Protein AF-0000000087013099 (afdb_homodimer)

Nearest PDB structures (foldseek):
  6s1a-assembly1_B  TM=6.510E-01  e=9.793E-01  Pseudomonas putida KT2440
  8tn1-assembly1_B  TM=5.404E-01  e=3.835E-01  synthetic construct
  8jh6-assembly1_B  TM=5.821E-01  e=3.997E+00  synthetic construct
  8tn6-assembly1_C  TM=3.455E-01  e=8.377E-01  synthetic construct
  6x8n-assembly2_B  TM=5.146E-01  e=4.436E+00  synthetic construct

Structure (mmCIF, N/CA/C/O backbone):
data_AF-0000000087013099-model_v1
#
loop_
_entity.id
_entity.type
_entity.pdbx_description
1 polymer 'Uncharacterized protein'
#
loop_
_atom_site.group_PDB
_atom_site.id
_atom_site.type_symbol
_atom_site.label_atom_id
_atom_site.label_alt_id
_atom_site.label_comp_id
_atom_site.label_asym_id
_atom_site.label_entity_id
_atom_site.label_seq_id
_atom_site.pdbx_PDB_ins_code
_atom_site.Cartn_x
_atom_site.Cartn_y
_atom_site.Cartn_z
_atom_site.occupancy
_atom_site.B_iso_or_equiv
_atom_site.auth_seq_id
_atom_site.auth_comp_id
_atom_site.auth_asym_id
_atom_site.auth_atom_id
_atom_site.pdbx_PDB_model_num
ATOM 1 N N . MET A 1 1 ? 13.469 20.578 12.156 1 68.75 1 MET A N 1
ATOM 2 C CA . MET A 1 1 ? 13.016 20.672 10.773 1 68.75 1 MET A CA 1
ATOM 3 C C . MET A 1 1 ? 13.891 19.828 9.852 1 68.75 1 MET A C 1
ATOM 5 O O . MET A 1 1 ? 13.375 19.094 9.008 1 68.75 1 MET A O 1
ATOM 9 N N . ASN A 1 2 ? 15.18 19.719 10.195 1 84.25 2 ASN A N 1
ATOM 10 C CA . ASN A 1 2 ? 16.078 18.938 9.352 1 84.25 2 ASN A CA 1
ATOM 11 C C . ASN A 1 2 ? 15.789 17.438 9.453 1 84.25 2 ASN A C 1
ATOM 13 O O . ASN A 1 2 ? 15.805 16.734 8.453 1 84.25 2 ASN A O 1
ATOM 17 N N . THR A 1 3 ? 15.336 17.016 10.648 1 92.19 3 THR A N 1
ATOM 18 C CA . THR A 1 3 ? 15.078 15.602 10.875 1 92.19 3 THR A CA 1
ATOM 19 C C . THR A 1 3 ? 13.82 15.156 10.141 1 92.19 3 THR A C 1
ATOM 21 O O . THR A 1 3 ? 13.789 14.062 9.562 1 92.19 3 THR A O 1
ATOM 24 N N . ILE A 1 4 ? 12.906 16 10.125 1 93.06 4 ILE A N 1
ATOM 25 C CA . ILE A 1 4 ? 11.641 15.664 9.477 1 93.06 4 ILE A CA 1
ATOM 26 C C . ILE A 1 4 ? 11.828 15.602 7.965 1 93.06 4 ILE A C 1
ATOM 28 O O . ILE A 1 4 ? 11.273 14.727 7.297 1 93.06 4 ILE A O 1
ATOM 32 N N . ASN A 1 5 ? 12.594 16.5 7.449 1 94.56 5 ASN A N 1
ATOM 33 C CA . ASN A 1 5 ? 12.906 16.469 6.023 1 94.56 5 ASN A CA 1
ATOM 34 C C . ASN A 1 5 ? 13.664 15.195 5.645 1 94.56 5 ASN A C 1
ATOM 36 O O . ASN A 1 5 ? 13.383 14.578 4.613 1 94.56 5 ASN A O 1
ATOM 40 N N . THR A 1 6 ? 14.602 14.906 6.422 1 96.56 6 THR A N 1
ATOM 41 C CA . THR A 1 6 ? 15.367 13.688 6.195 1 96.56 6 THR A CA 1
ATOM 42 C C . THR A 1 6 ? 14.477 12.453 6.293 1 96.56 6 THR A C 1
ATOM 44 O O . THR A 1 6 ? 14.578 11.539 5.469 1 96.56 6 THR A O 1
ATOM 47 N N . LEU A 1 7 ? 13.625 12.469 7.266 1 97.5 7 LEU A N 1
AT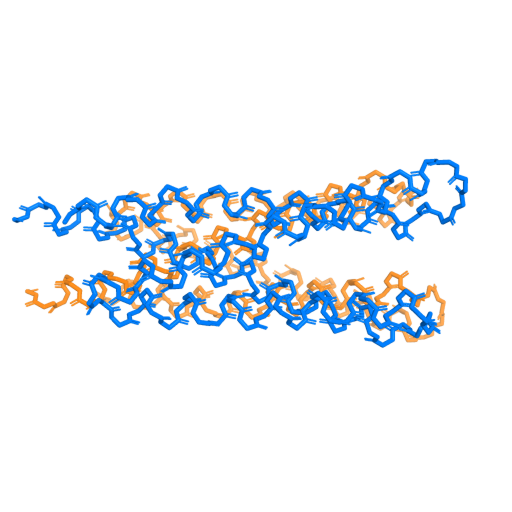OM 48 C CA . LEU A 1 7 ? 12.664 11.383 7.43 1 97.5 7 LEU A CA 1
ATOM 49 C C . LEU A 1 7 ? 11.781 11.242 6.195 1 97.5 7 LEU A C 1
ATOM 51 O O . LEU A 1 7 ? 11.562 10.133 5.711 1 97.5 7 LEU A O 1
ATOM 55 N N . PHE A 1 8 ? 11.344 12.289 5.672 1 97.31 8 PHE A N 1
ATOM 56 C CA . PHE A 1 8 ? 10.508 12.289 4.477 1 97.31 8 PHE A CA 1
ATOM 57 C C . PHE A 1 8 ? 11.266 11.711 3.287 1 97.31 8 PHE A C 1
ATOM 59 O O . PHE A 1 8 ? 10.758 10.812 2.602 1 97.31 8 PHE A O 1
ATOM 66 N N . LYS A 1 9 ? 12.484 12.156 3.088 1 97.31 9 LYS A N 1
ATOM 67 C CA . LYS A 1 9 ? 13.289 11.703 1.957 1 97.31 9 LYS A CA 1
ATOM 68 C C . LYS A 1 9 ? 13.562 10.211 2.035 1 97.31 9 LYS A C 1
ATOM 70 O O . LYS A 1 9 ? 13.391 9.484 1.05 1 97.31 9 LYS A O 1
ATOM 75 N N . TYR A 1 10 ? 13.93 9.773 3.143 1 97.94 10 TYR A N 1
ATOM 76 C CA . TYR A 1 10 ? 14.266 8.367 3.307 1 97.94 10 TYR A CA 1
ATOM 77 C C . TYR A 1 10 ? 13.016 7.496 3.234 1 97.94 10 TYR A C 1
ATOM 79 O O . TYR A 1 10 ? 13.07 6.352 2.779 1 97.94 10 TYR A O 1
ATOM 87 N N . SER A 1 11 ? 11.891 8.008 3.701 1 98.31 11 SER A N 1
ATOM 88 C CA . SER A 1 11 ? 10.648 7.25 3.566 1 98.31 11 SER A CA 1
ATOM 89 C C . SER A 1 11 ? 10.281 7.055 2.1 1 98.31 11 SER A C 1
ATOM 91 O O . SER A 1 11 ? 9.758 6.004 1.72 1 98.31 11 SER A O 1
ATOM 93 N N . PHE A 1 12 ? 10.555 7.996 1.288 1 98.06 12 PHE A N 1
ATOM 94 C CA . PHE A 1 12 ? 10.289 7.887 -0.141 1 98.06 12 PHE A CA 1
ATOM 95 C C . PHE A 1 12 ? 11.195 6.84 -0.784 1 98.06 12 PHE A C 1
ATOM 97 O O . PHE A 1 12 ? 10.742 6.051 -1.62 1 98.06 12 PHE A O 1
ATOM 104 N N . VAL A 1 13 ? 12.406 6.902 -0.442 1 97.81 13 VAL A N 1
ATOM 105 C CA . VAL A 1 13 ? 13.344 5.91 -0.957 1 97.81 13 VAL A CA 1
ATOM 106 C C . VAL A 1 13 ? 12.906 4.516 -0.512 1 97.81 13 VAL A C 1
ATOM 108 O O . VAL A 1 13 ? 12.945 3.566 -1.3 1 97.81 13 VAL A O 1
ATOM 111 N N . ASP A 1 14 ? 12.492 4.402 0.691 1 98.5 14 ASP A N 1
ATOM 112 C CA . ASP A 1 14 ? 12.039 3.109 1.203 1 98.5 14 ASP A CA 1
ATOM 113 C C . ASP A 1 14 ? 10.805 2.627 0.454 1 98.5 14 ASP A C 1
ATOM 115 O O . ASP A 1 14 ? 10.664 1.434 0.173 1 98.5 14 ASP A O 1
ATOM 119 N N . LEU A 1 15 ? 9.914 3.508 0.163 1 98.31 15 LEU A N 1
ATOM 120 C CA . LEU A 1 15 ? 8.719 3.15 -0.603 1 98.31 15 LEU A CA 1
ATOM 121 C C . LEU A 1 15 ? 9.102 2.574 -1.962 1 98.31 15 LEU A C 1
ATOM 123 O O . LEU A 1 15 ? 8.555 1.552 -2.381 1 98.31 15 LEU A O 1
ATOM 127 N N . ILE A 1 16 ? 10 3.178 -2.621 1 97.25 16 ILE A N 1
ATOM 128 C CA . ILE A 1 16 ? 10.469 2.693 -3.918 1 97.25 16 ILE A CA 1
ATOM 129 C C . ILE A 1 16 ? 11.102 1.312 -3.758 1 97.25 16 ILE A C 1
ATOM 131 O O . ILE A 1 16 ? 10.859 0.417 -4.57 1 97.25 16 ILE A O 1
ATOM 135 N N . ALA A 1 17 ? 11.875 1.184 -2.754 1 97.88 17 ALA A N 1
ATOM 136 C CA . ALA A 1 17 ? 12.5 -0.108 -2.49 1 97.88 17 ALA A CA 1
ATOM 137 C C . ALA A 1 17 ? 11.453 -1.187 -2.232 1 97.88 17 ALA A C 1
ATOM 139 O O . ALA A 1 17 ? 11.562 -2.303 -2.744 1 97.88 17 ALA A O 1
ATOM 140 N N . LEU A 1 18 ? 10.477 -0.863 -1.449 1 97.94 18 LEU A N 1
ATOM 141 C CA . LEU A 1 18 ? 9.414 -1.816 -1.137 1 97.94 18 LEU A CA 1
ATOM 142 C C . LEU A 1 18 ? 8.656 -2.219 -2.396 1 97.94 18 LEU A C 1
ATOM 144 O O . LEU A 1 18 ? 8.422 -3.404 -2.631 1 97.94 18 LEU A O 1
ATOM 148 N N . ILE A 1 19 ? 8.312 -1.278 -3.205 1 95.81 19 ILE A N 1
ATOM 149 C CA . ILE A 1 19 ? 7.602 -1.554 -4.449 1 95.81 19 ILE A CA 1
ATOM 150 C C . ILE A 1 19 ? 8.445 -2.465 -5.336 1 95.81 19 ILE A C 1
ATOM 152 O O . ILE A 1 19 ? 7.938 -3.434 -5.902 1 95.81 19 ILE A O 1
ATOM 156 N N . SER A 1 20 ? 9.656 -2.119 -5.418 1 95.5 20 SER A N 1
ATOM 157 C CA . SER A 1 20 ? 10.562 -2.906 -6.246 1 95.5 20 SER A CA 1
ATOM 158 C C . SER A 1 20 ? 10.719 -4.32 -5.699 1 95.5 20 SER A C 1
ATOM 160 O O . SER A 1 20 ? 10.719 -5.289 -6.461 1 95.5 20 SER A O 1
ATOM 162 N N . THR A 1 21 ? 10.898 -4.418 -4.434 1 96 21 THR A N 1
ATOM 163 C CA . THR A 1 21 ? 11.016 -5.723 -3.789 1 96 21 THR A CA 1
ATOM 164 C C . THR A 1 21 ? 9.789 -6.586 -4.086 1 96 21 THR A C 1
ATOM 166 O O . THR A 1 21 ? 9.93 -7.758 -4.449 1 96 21 THR A O 1
ATOM 169 N N . PHE A 1 22 ? 8.664 -6.039 -3.941 1 93.38 22 PHE A N 1
ATOM 170 C CA . PHE A 1 22 ? 7.426 -6.762 -4.195 1 93.38 22 PHE A CA 1
ATOM 171 C C . PHE A 1 22 ? 7.336 -7.195 -5.652 1 93.38 22 PHE A C 1
ATOM 173 O O . PHE A 1 22 ? 6.988 -8.336 -5.945 1 93.38 22 PHE A O 1
ATOM 180 N N . SER A 1 23 ? 7.602 -6.293 -6.543 1 89.62 23 SER A N 1
ATOM 181 C CA . SER A 1 23 ? 7.523 -6.586 -7.969 1 89.62 23 SER A CA 1
ATOM 182 C C . SER A 1 23 ? 8.438 -7.746 -8.344 1 89.62 23 SER A C 1
ATOM 184 O O . SER A 1 23 ? 8.047 -8.633 -9.109 1 89.62 23 SER A O 1
ATOM 186 N N . LEU A 1 24 ? 9.57 -7.738 -7.848 1 92.25 24 LEU A N 1
ATOM 187 C CA . LEU A 1 24 ? 10.523 -8.797 -8.141 1 92.25 24 LEU A CA 1
ATOM 188 C C . LEU A 1 24 ? 10.062 -10.125 -7.539 1 92.25 24 LEU A C 1
ATOM 190 O O . LEU A 1 24 ? 10.172 -11.172 -8.18 1 92.25 24 LEU A O 1
ATOM 194 N N . GLY A 1 25 ? 9.648 -10.055 -6.277 1 90.5 25 GLY A N 1
ATOM 195 C CA . GLY A 1 25 ? 9.109 -11.258 -5.668 1 90.5 25 GLY A CA 1
ATOM 196 C C . GLY A 1 25 ? 7.93 -11.836 -6.422 1 90.5 25 GLY A C 1
ATOM 197 O O . GLY A 1 25 ? 7.832 -13.055 -6.598 1 90.5 25 GLY A O 1
ATOM 198 N N . PHE A 1 26 ? 7.074 -11.016 -6.801 1 84.44 26 PHE A N 1
ATOM 199 C CA . PHE A 1 26 ? 5.91 -11.43 -7.57 1 84.44 26 PHE A CA 1
ATOM 200 C C . PHE A 1 26 ? 6.328 -12.055 -8.898 1 84.44 26 PHE A C 1
ATOM 202 O O . PHE A 1 26 ? 5.824 -13.109 -9.281 1 84.44 26 PHE A O 1
ATOM 209 N N . ALA A 1 27 ? 7.18 -11.422 -9.648 1 84.62 27 ALA A N 1
ATOM 210 C CA . ALA A 1 27 ? 7.703 -11.977 -10.891 1 84.62 27 ALA A CA 1
ATOM 211 C C . ALA A 1 27 ? 8.32 -13.352 -10.664 1 84.62 27 ALA A C 1
ATOM 213 O O . ALA A 1 27 ? 8.094 -14.281 -11.445 1 84.62 27 ALA A O 1
ATOM 214 N N . LYS A 1 28 ? 9.023 -13.5 -9.641 1 87.69 28 LYS A N 1
ATOM 215 C CA . LYS A 1 28 ? 9.68 -14.758 -9.297 1 87.69 28 LYS A CA 1
ATOM 216 C C . LYS A 1 28 ? 8.656 -15.867 -9.07 1 87.69 28 LYS A C 1
ATOM 218 O O . LYS A 1 28 ? 8.914 -17.031 -9.375 1 87.69 28 LYS A O 1
ATOM 223 N N . SER A 1 29 ? 7.543 -15.5 -8.531 1 81.69 29 SER A N 1
ATOM 224 C CA . SER A 1 29 ? 6.531 -16.5 -8.227 1 81.69 29 SER A CA 1
ATOM 225 C C . SER A 1 29 ? 5.969 -17.125 -9.5 1 81.69 29 SER A C 1
ATOM 227 O O . SER A 1 29 ? 5.418 -18.234 -9.469 1 81.69 29 SER A O 1
ATOM 229 N N . PHE A 1 30 ? 6.168 -16.531 -10.633 1 78.44 30 PHE A N 1
ATOM 230 C CA . PHE A 1 30 ? 5.668 -17.062 -11.898 1 78.44 30 PHE A CA 1
ATOM 231 C C . PHE A 1 30 ? 6.773 -17.781 -12.664 1 78.44 30 PHE A C 1
ATOM 233 O O . PHE A 1 30 ? 6.5 -18.531 -13.594 1 78.44 30 PHE A O 1
ATOM 240 N N . ILE A 1 31 ? 7.945 -17.359 -12.398 1 82.5 31 ILE A N 1
ATOM 241 C CA . ILE A 1 31 ? 9.117 -17.969 -13.008 1 82.5 31 ILE A CA 1
ATOM 242 C C . ILE A 1 31 ? 9.859 -18.812 -11.969 1 82.5 31 ILE A C 1
ATOM 244 O O . ILE A 1 31 ? 10.547 -18.281 -11.102 1 82.5 31 ILE A O 1
ATOM 248 N N . ASN A 1 32 ? 9.773 -20.094 -12.125 1 79.31 32 ASN A N 1
ATOM 249 C CA . ASN A 1 32 ? 10.211 -20.922 -11.008 1 79.31 32 ASN A CA 1
ATOM 250 C C . ASN A 1 32 ? 11.5 -21.672 -11.336 1 79.31 32 ASN A C 1
ATOM 252 O O . ASN A 1 32 ? 12.102 -22.281 -10.453 1 79.31 32 ASN A O 1
ATOM 256 N N . PHE A 1 33 ? 11.992 -21.578 -12.516 1 84.44 33 PHE A N 1
ATOM 257 C CA . PHE A 1 33 ? 13.188 -22.359 -12.828 1 84.44 33 PHE A CA 1
ATOM 258 C C . PHE A 1 33 ? 14.102 -21.578 -13.773 1 84.44 33 PHE A C 1
ATOM 260 O O . PHE A 1 33 ? 13.656 -20.672 -14.477 1 84.44 33 PHE A O 1
ATOM 267 N N . GLY A 1 34 ? 15.422 -21.906 -13.57 1 89.25 34 GLY A N 1
ATOM 268 C CA . GLY A 1 34 ? 16.422 -21.359 -14.484 1 89.25 34 GLY A CA 1
ATOM 269 C C . GLY A 1 34 ? 17.172 -20.188 -13.914 1 89.25 34 GLY A C 1
ATOM 270 O O . GLY A 1 34 ? 16.922 -19.766 -12.781 1 89.25 34 GLY A O 1
ATOM 271 N N . ILE A 1 35 ? 18.109 -19.781 -14.664 1 92.5 35 ILE A N 1
ATOM 272 C CA . ILE A 1 35 ? 19.016 -18.719 -14.25 1 92.5 35 ILE A CA 1
ATOM 273 C C . ILE A 1 35 ? 18.234 -17.438 -13.992 1 92.5 35 ILE A C 1
ATOM 275 O O . ILE A 1 35 ? 18.562 -16.688 -13.07 1 92.5 35 ILE A O 1
ATOM 279 N N . LEU A 1 36 ? 17.25 -17.188 -14.672 1 90.94 36 LEU A N 1
ATOM 280 C CA . LEU A 1 36 ? 16.422 -16 -14.5 1 90.94 36 LEU A CA 1
ATOM 281 C C . LEU A 1 36 ? 15.711 -16.016 -13.148 1 90.94 36 LEU A C 1
ATOM 283 O O . LEU A 1 36 ? 15.672 -15.008 -12.453 1 90.94 36 LEU A O 1
ATOM 287 N N . ALA A 1 37 ? 15.195 -17.125 -12.789 1 90.75 37 ALA A N 1
ATOM 288 C CA . ALA A 1 37 ? 14.516 -17.281 -11.5 1 90.75 37 ALA A CA 1
ATOM 289 C C . ALA A 1 37 ? 15.477 -17 -10.344 1 90.75 37 ALA A C 1
ATOM 291 O O . ALA A 1 37 ? 15.117 -16.312 -9.383 1 90.75 37 ALA A O 1
ATOM 292 N N . GLU A 1 38 ? 16.625 -17.5 -10.461 1 94 38 GLU A N 1
ATOM 293 C CA . GLU A 1 38 ? 17.625 -17.312 -9.422 1 94 38 GLU A CA 1
ATOM 294 C C . GLU A 1 38 ? 18.047 -15.852 -9.312 1 94 38 GLU A C 1
ATOM 296 O O . GLU A 1 38 ? 18.172 -15.312 -8.211 1 94 38 GLU A O 1
ATOM 301 N N . SER A 1 39 ? 18.25 -15.219 -10.438 1 95.44 39 SER A N 1
ATOM 302 C CA . SER A 1 39 ? 18.625 -13.812 -10.453 1 95.44 39 SER A CA 1
ATOM 303 C C . SER A 1 39 ? 17.547 -12.945 -9.82 1 95.44 39 SER A C 1
ATOM 305 O O . SER A 1 39 ? 17.844 -12.031 -9.039 1 95.44 39 SER A O 1
ATOM 307 N N . LEU A 1 40 ? 16.312 -13.242 -10.102 1 95.38 40 LEU A N 1
ATOM 308 C CA . LEU A 1 40 ? 15.195 -12.508 -9.531 1 95.38 40 LEU A CA 1
ATOM 309 C C . LEU A 1 40 ? 15.148 -12.664 -8.016 1 95.38 40 LEU A C 1
ATOM 311 O O . LEU A 1 40 ? 14.914 -11.695 -7.289 1 95.38 40 LEU A O 1
ATOM 315 N N . LEU A 1 41 ? 15.383 -13.836 -7.602 1 95.06 41 LEU A N 1
ATOM 316 C CA . LEU A 1 41 ? 15.367 -14.109 -6.172 1 95.06 41 LEU A CA 1
ATOM 317 C C . LEU A 1 41 ? 16.469 -13.336 -5.453 1 95.06 41 LEU A C 1
ATOM 319 O O . LEU A 1 41 ? 16.219 -12.711 -4.422 1 95.06 41 LEU A O 1
ATOM 323 N N . TYR A 1 42 ? 17.656 -13.352 -6.031 1 96.56 42 TYR A N 1
ATOM 324 C CA . TYR A 1 42 ? 18.781 -12.648 -5.422 1 96.56 42 TYR A CA 1
ATOM 325 C C . TYR A 1 42 ? 18.531 -11.148 -5.363 1 96.56 42 TYR A C 1
ATOM 327 O O . TYR A 1 42 ? 18.828 -10.5 -4.359 1 96.56 42 TYR A O 1
ATOM 335 N N . LEU A 1 43 ? 18.016 -10.633 -6.406 1 96.81 43 LEU A N 1
ATOM 336 C CA . LEU A 1 43 ? 17.688 -9.211 -6.441 1 96.81 43 LEU A CA 1
ATOM 337 C C . LEU A 1 43 ? 16.609 -8.883 -5.426 1 96.81 43 LEU A C 1
ATOM 339 O O . LEU A 1 43 ? 16.688 -7.871 -4.727 1 96.81 43 LEU A O 1
ATOM 343 N N . HIS A 1 44 ? 15.594 -9.719 -5.359 1 96.5 44 HIS A N 1
ATOM 344 C CA . HIS A 1 44 ? 14.516 -9.562 -4.391 1 96.5 44 HIS A CA 1
ATOM 345 C C . HIS A 1 44 ? 15.055 -9.539 -2.965 1 96.5 44 HIS A C 1
ATOM 347 O O . HIS A 1 44 ? 14.742 -8.633 -2.191 1 96.5 44 HIS A O 1
ATOM 353 N N . ILE A 1 45 ? 15.938 -10.43 -2.639 1 97.06 45 ILE A N 1
ATOM 354 C CA . ILE A 1 45 ? 16.484 -10.531 -1.294 1 97.06 45 ILE A CA 1
ATOM 355 C C . ILE A 1 45 ? 17.359 -9.312 -0.997 1 97.06 45 ILE A C 1
ATOM 357 O O . ILE A 1 45 ? 17.312 -8.766 0.109 1 97.06 45 ILE A O 1
ATOM 361 N N . SER A 1 46 ? 18.109 -8.891 -1.968 1 97.81 46 SER A N 1
ATOM 362 C CA . SER A 1 46 ? 18.969 -7.719 -1.799 1 97.81 46 SER A CA 1
ATOM 363 C C . SER A 1 46 ? 18.141 -6.469 -1.506 1 97.81 46 SER A C 1
ATOM 365 O O . SER A 1 46 ? 18.453 -5.711 -0.586 1 97.81 46 SER A O 1
ATOM 367 N N . LEU A 1 47 ? 17.094 -6.254 -2.221 1 97.94 47 LEU A N 1
ATOM 368 C CA . LEU A 1 47 ? 16.25 -5.082 -2.02 1 97.94 47 LEU A CA 1
ATOM 369 C C . LEU A 1 47 ? 15.508 -5.176 -0.693 1 97.94 47 LEU A C 1
ATOM 371 O O . LEU A 1 47 ? 15.266 -4.156 -0.038 1 97.94 47 LEU A O 1
ATOM 375 N N . ALA A 1 48 ? 15.148 -6.367 -0.356 1 98.19 48 ALA A N 1
ATOM 376 C CA . ALA A 1 48 ? 14.508 -6.562 0.942 1 98.19 48 ALA A CA 1
ATOM 377 C C . ALA A 1 48 ? 15.445 -6.16 2.08 1 98.19 48 ALA A C 1
ATOM 379 O O . ALA A 1 48 ? 15.016 -5.539 3.055 1 98.19 48 ALA A O 1
ATOM 380 N N . LEU A 1 49 ? 16.641 -6.508 1.934 1 97.94 49 LEU A N 1
ATOM 381 C CA . LEU A 1 49 ? 17.625 -6.148 2.939 1 97.94 49 LEU A CA 1
ATOM 382 C C . LEU A 1 49 ? 17.812 -4.637 3.01 1 97.94 49 LEU A C 1
ATOM 384 O O . LEU A 1 49 ? 17.938 -4.07 4.098 1 97.94 49 LEU A O 1
ATOM 388 N N . ILE A 1 50 ? 17.875 -3.998 1.92 1 98.19 50 ILE A N 1
ATOM 389 C CA . ILE A 1 50 ? 17.969 -2.543 1.869 1 98.19 50 ILE A CA 1
ATOM 390 C C . ILE A 1 50 ? 16.766 -1.928 2.582 1 98.19 50 ILE A C 1
ATOM 392 O O . ILE A 1 50 ? 16.922 -0.996 3.377 1 98.19 50 ILE A O 1
ATOM 396 N N . SER A 1 51 ? 15.57 -2.473 2.279 1 98.44 51 SER A N 1
ATOM 397 C CA . SER A 1 51 ? 14.367 -1.97 2.934 1 98.44 51 SER A CA 1
ATOM 398 C C . SER A 1 51 ? 14.453 -2.131 4.445 1 98.44 51 SER A C 1
ATOM 400 O O . SER A 1 51 ? 14 -1.261 5.195 1 98.44 51 SER A O 1
ATOM 402 N N . PHE A 1 52 ? 15.016 -3.234 4.852 1 98.44 52 PHE A N 1
ATOM 403 C CA . PHE A 1 52 ? 15.18 -3.49 6.277 1 98.44 52 PHE A CA 1
ATOM 404 C C . PHE A 1 52 ? 16.109 -2.457 6.91 1 98.44 52 PHE A C 1
ATOM 406 O O . PHE A 1 52 ? 15.789 -1.883 7.953 1 98.44 52 PHE A O 1
ATOM 413 N N . LEU A 1 53 ? 17.188 -2.174 6.301 1 98.5 53 LEU A N 1
ATOM 414 C CA . LEU A 1 53 ? 18.141 -1.195 6.812 1 98.5 53 LEU A CA 1
ATOM 415 C C . LEU A 1 53 ? 17.531 0.201 6.836 1 98.5 53 LEU A C 1
ATOM 417 O O . LEU A 1 53 ? 17.703 0.946 7.801 1 98.5 53 LEU A O 1
ATOM 421 N N . LEU A 1 54 ? 16.844 0.507 5.805 1 98.56 54 LEU A N 1
ATOM 422 C CA . LEU A 1 54 ? 16.156 1.794 5.762 1 98.56 54 LEU A CA 1
ATOM 423 C C . LEU A 1 54 ? 15.109 1.893 6.871 1 98.56 54 LEU A C 1
ATOM 425 O O . LEU A 1 54 ? 14.961 2.947 7.488 1 98.56 54 LEU A O 1
ATOM 429 N N . ALA A 1 55 ? 14.461 0.816 7.102 1 98.5 55 ALA A N 1
ATOM 430 C CA . ALA A 1 55 ? 13.43 0.821 8.141 1 98.5 55 ALA A CA 1
ATOM 431 C C . ALA A 1 55 ? 14.031 1.104 9.508 1 98.5 55 ALA A C 1
ATOM 433 O O . ALA A 1 55 ? 13.406 1.749 10.352 1 98.5 55 ALA A O 1
ATOM 434 N N . ILE A 1 56 ? 15.188 0.627 9.734 1 98.38 56 ILE A N 1
ATOM 435 C CA . ILE A 1 56 ? 15.891 0.916 10.984 1 98.38 56 ILE A CA 1
ATOM 436 C C . ILE A 1 56 ? 16.172 2.414 11.086 1 98.38 56 ILE A C 1
ATOM 438 O O . ILE A 1 56 ? 15.922 3.031 12.117 1 98.38 56 ILE A O 1
ATOM 442 N N . VAL A 1 57 ? 16.672 2.994 10.039 1 98.25 57 VAL A N 1
ATOM 443 C CA . VAL A 1 57 ? 16.984 4.418 9.992 1 98.25 57 VAL A CA 1
ATOM 444 C C . VAL A 1 57 ? 15.711 5.238 10.195 1 98.25 57 VAL A C 1
ATOM 446 O O . VAL A 1 57 ? 15.703 6.199 10.961 1 98.2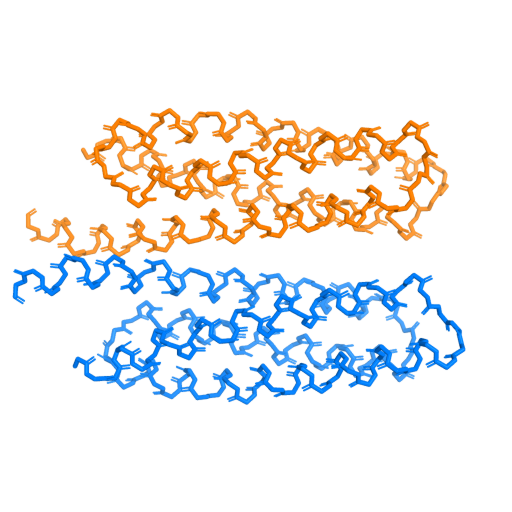5 57 VAL A O 1
ATOM 449 N N . LEU A 1 58 ? 14.656 4.836 9.555 1 98.38 58 LEU A N 1
ATOM 450 C CA . LEU A 1 58 ? 13.391 5.559 9.656 1 98.38 58 LEU A CA 1
ATOM 451 C C . LEU A 1 58 ? 12.844 5.504 11.078 1 98.38 58 LEU A C 1
ATOM 453 O O . LEU A 1 58 ? 12.297 6.488 11.578 1 98.38 58 LEU A O 1
ATOM 457 N N . LEU A 1 59 ? 13.047 4.379 11.633 1 98.06 59 LEU A N 1
ATOM 458 C CA . LEU A 1 59 ? 12.609 4.227 13.016 1 98.06 59 LEU A CA 1
ATOM 459 C C . LEU A 1 59 ? 13.367 5.18 13.938 1 98.06 59 LEU A C 1
ATOM 461 O O . LEU A 1 59 ? 12.758 5.91 14.719 1 98.06 59 LEU A O 1
ATOM 465 N N . LYS A 1 60 ? 14.617 5.211 13.828 1 97.88 60 LYS A N 1
ATOM 466 C CA . LYS A 1 60 ? 15.43 6.113 14.633 1 97.88 60 LYS A CA 1
ATOM 467 C C . LYS A 1 60 ? 15.07 7.57 14.375 1 97.88 60 LYS A C 1
ATOM 469 O O . LYS A 1 60 ? 14.898 8.352 15.312 1 97.88 60 LYS A O 1
ATOM 474 N N . LEU A 1 61 ? 14.938 7.949 13.148 1 97.75 61 LEU A N 1
ATOM 475 C CA . LEU A 1 61 ? 14.602 9.32 12.773 1 97.75 61 LEU A CA 1
ATOM 476 C C . LEU A 1 61 ? 13.234 9.711 13.312 1 97.75 61 LEU A C 1
ATOM 478 O O . LEU A 1 61 ? 13.039 10.828 13.789 1 97.75 61 LEU A O 1
ATOM 482 N N . SER A 1 62 ? 12.312 8.797 13.18 1 97.44 62 SER A N 1
ATOM 483 C CA . SER A 1 62 ? 10.953 9.094 13.617 1 97.44 62 SER A CA 1
ATOM 484 C C . SER A 1 62 ? 10.906 9.406 15.109 1 97.44 62 SER A C 1
ATOM 486 O O . SER A 1 62 ? 10.172 10.297 15.539 1 97.44 62 SER A O 1
ATOM 488 N N . PHE A 1 63 ? 11.68 8.703 15.891 1 96.75 63 PHE A N 1
ATOM 489 C CA . PHE A 1 63 ? 11.719 8.938 17.328 1 96.75 63 PHE A CA 1
ATOM 490 C C . PHE A 1 63 ? 12.367 10.273 17.641 1 96.75 63 PHE A C 1
ATOM 492 O O . PHE A 1 63 ? 12.07 10.891 18.672 1 96.75 63 PHE A O 1
ATOM 499 N N . SER A 1 64 ? 13.156 10.758 16.781 1 96 64 SER A N 1
ATOM 500 C CA . SER A 1 64 ? 13.852 12.023 16.984 1 96 64 SER A CA 1
ATOM 501 C C . SER A 1 64 ? 12.969 13.211 16.625 1 96 64 SER A C 1
ATOM 503 O O . SER A 1 64 ? 13.281 14.359 16.969 1 96 64 SER A O 1
ATOM 505 N N . THR A 1 65 ? 11.867 13.031 15.984 1 93 65 THR A N 1
ATOM 506 C CA . THR A 1 65 ? 10.977 14.117 15.578 1 93 65 THR A CA 1
ATOM 507 C C . THR A 1 65 ? 10.125 14.594 16.766 1 93 65 THR A C 1
ATOM 509 O O . THR A 1 65 ? 9.617 15.711 16.75 1 93 65 THR A O 1
ATOM 512 N N . GLY A 1 66 ? 9.875 13.609 17.641 1 91.19 66 GLY A N 1
ATOM 513 C CA . GLY A 1 66 ? 8.984 13.914 18.75 1 91.19 66 GLY A CA 1
ATOM 514 C C . GLY A 1 66 ? 7.516 13.734 18.406 1 91.19 66 GLY A C 1
ATOM 515 O O . GLY A 1 66 ? 6.645 13.898 19.266 1 91.19 66 GLY A O 1
ATOM 516 N N . LEU A 1 67 ? 7.195 13.461 17.203 1 92 67 LEU A N 1
ATOM 517 C CA . LEU A 1 67 ? 5.816 13.305 16.75 1 92 67 LEU A CA 1
ATOM 518 C C . LEU A 1 67 ? 5.344 11.867 16.953 1 92 67 LEU A C 1
ATOM 520 O O . LEU A 1 67 ? 6.051 10.922 16.594 1 92 67 LEU A O 1
ATOM 524 N N . GLU A 1 68 ? 4.16 11.664 17.422 1 95.19 68 GLU A N 1
ATOM 525 C CA . GLU A 1 68 ? 3.65 10.344 17.766 1 95.19 68 GLU A CA 1
ATOM 526 C C . GLU A 1 68 ? 3.307 9.539 16.516 1 95.19 68 GLU A C 1
ATOM 528 O O . GLU A 1 68 ? 3.623 8.352 16.422 1 95.19 68 GLU A O 1
ATOM 533 N N . PHE A 1 69 ? 2.615 10.156 15.562 1 96.06 69 PHE A N 1
ATOM 534 C CA . PHE A 1 69 ? 2.158 9.422 14.391 1 96.06 69 PHE A CA 1
ATOM 535 C C . PHE A 1 69 ? 3.34 8.859 13.609 1 96.06 69 PHE A C 1
ATOM 537 O O . PHE A 1 69 ? 3.357 7.668 13.273 1 96.06 69 PHE A O 1
ATOM 544 N N . PRO A 1 70 ? 4.371 9.656 13.297 1 97.12 70 PRO A N 1
ATOM 545 C CA . PRO A 1 70 ? 5.551 9.094 12.633 1 97.12 70 PRO A CA 1
ATOM 546 C C . PRO A 1 70 ? 6.184 7.945 13.414 1 97.12 70 PRO A C 1
ATOM 548 O O . PRO A 1 70 ? 6.625 6.961 12.812 1 97.12 70 PRO A O 1
ATOM 551 N N . LYS A 1 71 ? 6.223 8.023 14.734 1 97.81 71 LYS A N 1
ATOM 552 C CA . LYS A 1 71 ? 6.773 6.953 15.555 1 97.81 71 LYS A CA 1
ATOM 553 C C . LYS A 1 71 ? 5.996 5.656 15.359 1 97.81 71 LYS A C 1
ATOM 555 O O . LYS A 1 71 ? 6.59 4.602 15.125 1 97.81 71 LYS A O 1
ATOM 560 N N . ILE A 1 72 ? 4.723 5.75 15.406 1 98.19 72 ILE A N 1
ATOM 561 C CA . ILE A 1 72 ? 3.863 4.574 15.305 1 98.19 72 ILE A CA 1
ATOM 562 C C . ILE A 1 72 ? 3.947 3.992 13.898 1 98.19 72 ILE A C 1
ATOM 564 O O . ILE A 1 72 ? 4.102 2.781 13.727 1 98.19 72 ILE A O 1
ATOM 568 N N . ALA A 1 73 ? 3.793 4.828 12.875 1 98.38 73 ALA A N 1
ATOM 569 C CA . ALA A 1 73 ? 3.859 4.367 11.492 1 98.38 73 ALA A CA 1
ATOM 570 C C . ALA A 1 73 ? 5.18 3.654 11.211 1 98.38 73 ALA A C 1
ATOM 572 O O . ALA A 1 73 ? 5.199 2.605 10.562 1 98.38 73 ALA A O 1
ATOM 573 N N . SER A 1 74 ? 6.277 4.246 11.711 1 98.62 74 SER A N 1
ATOM 574 C CA . SER A 1 74 ? 7.586 3.646 11.477 1 98.62 74 SER A CA 1
ATOM 575 C C . SER A 1 74 ? 7.746 2.342 12.25 1 98.62 74 SER A C 1
ATOM 577 O O . SER A 1 74 ? 8.383 1.402 11.766 1 98.62 74 SER A O 1
ATOM 579 N N . MET A 1 75 ? 7.238 2.266 13.438 1 98.69 75 MET A N 1
ATOM 580 C CA . MET A 1 75 ? 7.281 1.03 14.211 1 98.69 75 MET A CA 1
ATOM 581 C C . MET A 1 75 ? 6.52 -0.086 13.508 1 98.69 75 MET A C 1
ATOM 583 O O . MET A 1 75 ? 7 -1.219 13.43 1 98.69 75 MET A O 1
ATOM 587 N N . VAL A 1 76 ? 5.363 0.228 13.016 1 98.62 76 VAL A N 1
ATOM 588 C CA . VAL A 1 76 ? 4.551 -0.759 12.312 1 98.62 76 VAL A CA 1
ATOM 589 C C . VAL A 1 76 ? 5.262 -1.207 11.047 1 98.62 76 VAL A C 1
ATOM 591 O O . VAL A 1 76 ? 5.328 -2.404 10.75 1 98.62 76 VAL A O 1
ATOM 594 N N . SER A 1 77 ? 5.777 -0.244 10.305 1 98.69 77 SER A N 1
ATOM 595 C CA . SER A 1 77 ? 6.504 -0.58 9.086 1 98.69 77 SER A CA 1
ATOM 596 C C . SER A 1 77 ? 7.695 -1.481 9.375 1 98.69 77 SER A C 1
ATOM 598 O O . SER A 1 77 ? 7.883 -2.51 8.727 1 98.69 77 SER A O 1
ATOM 600 N N . PHE A 1 78 ? 8.484 -1.128 10.375 1 98.69 78 PHE A N 1
ATOM 601 C CA . PHE A 1 78 ? 9.664 -1.9 10.742 1 98.69 78 PHE A CA 1
ATOM 602 C C . PHE A 1 78 ? 9.281 -3.322 11.133 1 98.69 78 PHE A C 1
ATOM 604 O O . PHE A 1 78 ? 9.859 -4.289 10.633 1 98.69 78 PHE A O 1
ATOM 611 N N . SER A 1 79 ? 8.312 -3.436 12.016 1 98.81 79 SER A N 1
ATOM 612 C CA . SER A 1 79 ? 7.879 -4.75 12.484 1 98.81 79 SER A CA 1
ATOM 613 C C . SER A 1 79 ? 7.359 -5.598 11.328 1 98.81 79 SER A C 1
ATOM 615 O O . SER A 1 79 ? 7.617 -6.801 11.266 1 98.81 79 SER A O 1
ATOM 617 N N . SER A 1 80 ? 6.664 -5 10.445 1 98.69 80 SER A N 1
ATOM 618 C CA . SER A 1 80 ? 6.113 -5.719 9.297 1 98.69 80 SER A CA 1
ATOM 619 C C . SER A 1 80 ? 7.215 -6.18 8.352 1 98.69 80 SER A C 1
ATOM 621 O O . SER A 1 80 ? 7.145 -7.281 7.801 1 98.69 80 SER A O 1
ATOM 623 N N . ILE A 1 81 ? 8.172 -5.336 8.148 1 98.69 81 ILE A N 1
ATOM 624 C CA . ILE A 1 81 ? 9.297 -5.699 7.293 1 98.69 81 ILE A CA 1
ATOM 625 C C . ILE A 1 81 ? 10.062 -6.867 7.914 1 98.69 81 ILE A C 1
ATOM 627 O O . ILE A 1 81 ? 10.461 -7.797 7.207 1 98.69 81 ILE A O 1
ATOM 631 N N . VAL A 1 82 ? 10.258 -6.863 9.203 1 98.62 82 VAL A N 1
ATOM 632 C CA . VAL A 1 82 ? 10.906 -7.973 9.898 1 98.62 82 VAL A CA 1
ATOM 633 C C . VAL A 1 82 ? 10.094 -9.25 9.703 1 98.62 82 VAL A C 1
ATOM 635 O O . VAL A 1 82 ? 10.648 -10.305 9.398 1 98.62 82 VAL A O 1
ATOM 638 N N . LEU A 1 83 ? 8.828 -9.086 9.859 1 98.56 83 LEU A N 1
ATOM 639 C CA . LEU A 1 83 ? 7.957 -10.242 9.688 1 98.56 83 LEU A CA 1
ATOM 640 C C . LEU A 1 83 ? 8.008 -10.742 8.25 1 98.56 83 LEU A C 1
ATOM 642 O O . LEU A 1 83 ? 8.078 -11.953 8.008 1 98.56 83 LEU A O 1
ATOM 646 N N . ALA A 1 84 ? 7.922 -9.906 7.289 1 98.06 84 ALA A N 1
ATOM 647 C CA . ALA A 1 84 ? 8.008 -10.289 5.883 1 98.06 84 ALA A CA 1
ATOM 648 C C . ALA A 1 84 ? 9.328 -10.992 5.586 1 98.06 84 ALA A C 1
ATOM 650 O O . ALA A 1 84 ? 9.344 -12.055 4.949 1 98.06 84 ALA A O 1
ATOM 651 N N . GLY A 1 85 ? 10.414 -10.398 6.059 1 97.94 85 GLY A N 1
ATOM 652 C CA . GLY A 1 85 ? 11.727 -10.984 5.836 1 97.94 85 GLY A CA 1
ATOM 653 C C . GLY A 1 85 ? 11.883 -12.352 6.465 1 97.94 85 GLY A C 1
ATOM 654 O O . GLY A 1 85 ? 12.383 -13.281 5.828 1 97.94 85 GLY A O 1
ATO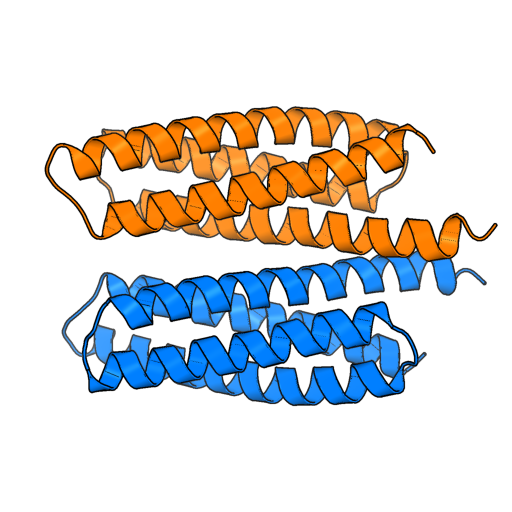M 655 N N . SER A 1 86 ? 11.445 -12.492 7.707 1 98.25 86 SER A N 1
ATOM 656 C CA . SER A 1 86 ? 11.539 -13.773 8.398 1 98.25 86 SER A CA 1
ATOM 657 C C . SER A 1 86 ? 10.688 -14.836 7.711 1 98.25 86 SER A C 1
ATOM 659 O O . SER A 1 86 ? 11.102 -15.992 7.586 1 98.25 86 SER A O 1
ATOM 661 N N . SER A 1 87 ? 9.562 -14.453 7.254 1 97.94 87 SER A N 1
ATOM 662 C CA . SER A 1 87 ? 8.68 -15.383 6.555 1 97.94 87 SER A CA 1
ATOM 663 C C . SER A 1 87 ? 9.25 -15.758 5.191 1 97.94 87 SER A C 1
ATOM 665 O O . SER A 1 87 ? 9.102 -16.906 4.746 1 97.94 87 SER A O 1
ATOM 667 N N . GLY A 1 88 ? 9.828 -14.773 4.551 1 96.31 88 GLY A N 1
ATOM 668 C CA . GLY A 1 88 ? 10.492 -15.07 3.293 1 96.31 88 GLY A CA 1
ATOM 669 C C . GLY A 1 88 ? 11.609 -16.094 3.436 1 96.31 88 GLY A C 1
ATOM 670 O O . GLY A 1 88 ? 11.688 -17.047 2.66 1 96.31 88 GLY A O 1
ATOM 671 N N . ILE A 1 89 ? 12.438 -15.961 4.434 1 96.75 89 ILE A N 1
ATOM 672 C CA . ILE A 1 89 ? 13.531 -16.891 4.711 1 96.75 89 ILE A CA 1
ATOM 673 C C . ILE A 1 89 ? 12.961 -18.266 5.051 1 96.75 89 ILE A C 1
ATOM 675 O O . ILE A 1 89 ? 13.445 -19.281 4.555 1 96.75 89 ILE A O 1
ATOM 679 N N . THR A 1 90 ? 11.914 -18.312 5.859 1 97.62 90 THR A N 1
ATOM 680 C CA . THR A 1 90 ? 11.289 -19.578 6.23 1 97.62 90 THR A CA 1
ATOM 681 C C . THR A 1 90 ? 10.688 -20.25 5.004 1 97.62 90 THR A C 1
ATOM 683 O O . THR A 1 90 ? 10.758 -21.484 4.875 1 97.62 90 THR A O 1
ATOM 686 N N . PHE A 1 91 ? 10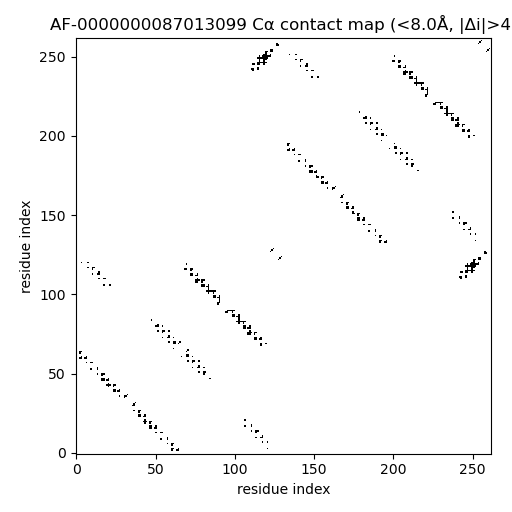.102 -19.5 4.137 1 94.75 91 PHE A N 1
ATOM 687 C CA . PHE A 1 91 ? 9.578 -20.062 2.895 1 94.75 91 PHE A CA 1
ATOM 688 C C . PHE A 1 91 ? 10.695 -20.703 2.072 1 94.75 91 PHE A C 1
ATOM 690 O O . PHE A 1 91 ? 10.531 -21.797 1.553 1 94.75 91 PHE A O 1
ATOM 697 N N . LEU A 1 92 ? 11.789 -20.031 1.987 1 93 92 LEU A N 1
ATOM 698 C CA . LEU A 1 92 ? 12.922 -20.531 1.216 1 93 92 LEU A CA 1
ATOM 699 C C . LEU A 1 92 ? 13.43 -21.859 1.794 1 93 92 LEU A C 1
ATOM 701 O O . LEU A 1 92 ? 13.836 -22.75 1.049 1 93 92 LEU A O 1
ATOM 705 N N . LEU A 1 93 ? 13.32 -22.016 3.051 1 95.81 93 LEU A N 1
ATOM 706 C CA . LEU A 1 93 ? 13.852 -23.188 3.73 1 95.81 93 LEU A CA 1
ATOM 707 C C . LEU A 1 93 ? 12.852 -24.344 3.711 1 95.81 93 LEU A C 1
ATOM 709 O O . LEU A 1 93 ? 13.234 -25.516 3.693 1 95.81 93 LEU A O 1
ATOM 713 N N . THR A 1 94 ? 11.562 -24.062 3.713 1 96.12 94 THR A N 1
ATOM 714 C CA . THR A 1 94 ? 10.57 -25.109 3.924 1 96.12 94 THR A CA 1
ATOM 715 C C . THR A 1 94 ? 9.711 -25.297 2.678 1 96.12 94 THR A C 1
ATOM 717 O O . THR A 1 94 ? 9.016 -26.312 2.547 1 96.12 94 THR A O 1
ATOM 720 N N . ASN A 1 95 ? 9.609 -24.344 1.887 1 91.94 95 ASN A N 1
ATOM 721 C CA . ASN A 1 95 ? 8.734 -24.328 0.717 1 91.94 95 ASN A CA 1
ATOM 722 C C . ASN A 1 95 ? 7.27 -24.453 1.109 1 91.94 95 ASN A C 1
ATOM 724 O O . ASN A 1 95 ? 6.477 -25.062 0.383 1 91.94 95 ASN A O 1
ATOM 728 N N . ASN A 1 96 ? 7.043 -24.016 2.352 1 92.62 96 ASN A N 1
ATOM 729 C CA . ASN A 1 96 ? 5.668 -23.984 2.834 1 92.62 96 ASN A CA 1
ATOM 730 C C . ASN A 1 96 ? 4.953 -22.703 2.406 1 92.62 96 ASN A C 1
ATOM 732 O O . ASN A 1 96 ? 5.316 -21.609 2.838 1 92.62 96 ASN A O 1
ATOM 736 N N . ASN A 1 97 ? 3.846 -22.844 1.682 1 87.62 97 ASN A N 1
ATOM 737 C CA . ASN A 1 97 ? 3.129 -21.734 1.073 1 87.62 97 ASN A CA 1
ATOM 738 C C . ASN A 1 97 ? 2.539 -20.797 2.129 1 87.62 97 ASN A C 1
ATOM 740 O O . ASN A 1 97 ? 2.275 -19.625 1.853 1 87.62 97 ASN A O 1
ATOM 744 N N . LEU A 1 98 ? 2.25 -21.328 3.232 1 89.75 98 LEU A N 1
ATOM 745 C CA . LEU A 1 98 ? 1.732 -20.484 4.312 1 89.75 98 LEU A CA 1
ATOM 746 C C . LEU A 1 98 ? 2.65 -19.297 4.566 1 89.75 98 LEU A C 1
ATOM 748 O O . LEU A 1 98 ? 2.18 -18.172 4.746 1 89.75 98 LEU A O 1
ATOM 752 N N . PHE A 1 99 ? 3.91 -19.484 4.508 1 93.88 99 PHE A N 1
ATOM 753 C CA . PHE A 1 99 ? 4.867 -18.422 4.809 1 93.88 99 PHE A CA 1
ATOM 754 C C . PHE A 1 99 ? 4.938 -17.422 3.664 1 93.88 99 PHE A C 1
ATOM 756 O O . PHE A 1 99 ? 5.219 -16.234 3.887 1 93.88 99 PHE A O 1
ATOM 763 N N . SER A 1 100 ? 4.648 -17.859 2.486 1 90 100 SER A N 1
ATOM 764 C CA . SER A 1 100 ? 4.543 -16.938 1.371 1 90 100 SER A CA 1
ATOM 765 C C . SER A 1 100 ? 3.344 -16 1.539 1 90 100 SER A C 1
ATOM 767 O O . SER A 1 100 ? 3.422 -14.812 1.221 1 90 100 SER A O 1
ATOM 769 N N . HIS A 1 101 ? 2.283 -16.516 2.125 1 87.69 101 HIS A N 1
ATOM 770 C CA . HIS A 1 101 ? 1.093 -15.711 2.373 1 87.69 101 HIS A CA 1
ATOM 771 C C . HIS A 1 101 ? 1.339 -14.695 3.48 1 87.69 101 HIS A C 1
ATOM 773 O O . HIS A 1 101 ? 0.941 -13.531 3.363 1 87.69 101 HIS A O 1
ATOM 779 N N . ILE A 1 102 ? 1.969 -15.148 4.473 1 93.19 102 ILE A N 1
ATOM 780 C CA . ILE A 1 102 ? 2.299 -14.258 5.574 1 93.19 102 ILE A CA 1
ATOM 781 C C . ILE A 1 102 ? 3.25 -13.164 5.086 1 93.19 102 ILE A C 1
ATOM 783 O O . ILE A 1 102 ? 3.08 -11.992 5.418 1 93.19 102 ILE A O 1
ATOM 787 N N . MET A 1 103 ? 4.227 -13.539 4.305 1 95.44 103 MET A N 1
ATOM 788 C CA . MET A 1 103 ? 5.184 -12.602 3.727 1 95.44 103 MET A CA 1
ATOM 789 C C . MET A 1 103 ? 4.469 -11.523 2.918 1 95.44 103 MET A C 1
ATOM 791 O O . MET A 1 103 ? 4.77 -10.336 3.057 1 95.44 103 MET A O 1
ATOM 795 N N . LEU A 1 104 ? 3.531 -11.922 2.182 1 91.5 104 LEU A N 1
ATOM 796 C CA . LEU A 1 104 ? 2.762 -11.008 1.346 1 91.5 104 LEU A CA 1
ATOM 797 C C . LEU A 1 104 ? 1.947 -10.039 2.203 1 91.5 104 LEU A C 1
ATOM 799 O O . LEU A 1 104 ? 1.951 -8.836 1.959 1 91.5 104 LEU A O 1
ATOM 803 N N . GLY A 1 105 ? 1.27 -10.594 3.17 1 92.62 105 GLY A N 1
ATOM 804 C CA . GLY A 1 105 ? 0.503 -9.742 4.07 1 92.62 105 GLY A CA 1
ATOM 805 C C . GLY A 1 105 ? 1.357 -8.734 4.812 1 92.62 105 GLY A C 1
ATOM 806 O O . GLY A 1 105 ? 0.985 -7.562 4.926 1 92.62 105 GLY A O 1
ATOM 807 N N . ALA A 1 106 ? 2.408 -9.203 5.32 1 96.94 106 ALA A N 1
ATOM 808 C CA . ALA A 1 106 ? 3.322 -8.32 6.039 1 96.94 106 ALA A CA 1
ATOM 809 C C . ALA A 1 106 ? 3.854 -7.223 5.121 1 96.94 106 ALA A C 1
ATOM 811 O O . ALA A 1 106 ? 4.004 -6.07 5.543 1 96.94 106 ALA A O 1
ATOM 812 N N . PHE A 1 107 ? 4.18 -7.555 3.939 1 96 107 PHE A N 1
ATOM 813 C CA . PHE A 1 107 ? 4.629 -6.57 2.959 1 96 107 PHE A CA 1
ATOM 814 C C . PHE A 1 107 ? 3.564 -5.5 2.746 1 96 107 PHE A C 1
ATOM 816 O O . PHE A 1 107 ? 3.881 -4.309 2.676 1 96 107 PHE A O 1
ATOM 823 N N . GLU A 1 108 ? 2.312 -5.883 2.635 1 95.31 108 GLU A N 1
ATOM 824 C CA . GLU A 1 108 ? 1.226 -4.93 2.43 1 95.31 108 GLU A CA 1
ATOM 825 C C . GLU A 1 108 ? 1.128 -3.945 3.592 1 95.31 108 GLU A C 1
ATOM 827 O O . GLU A 1 108 ? 0.954 -2.744 3.381 1 95.31 108 GLU A O 1
ATOM 832 N N . VAL A 1 109 ? 1.248 -4.5 4.699 1 97 109 VAL A N 1
ATOM 833 C CA . VAL A 1 109 ? 1.172 -3.645 5.879 1 97 109 VAL A CA 1
ATOM 834 C C . VAL A 1 109 ? 2.34 -2.662 5.883 1 97 109 VAL A C 1
ATOM 836 O O . VAL A 1 109 ? 2.17 -1.485 6.211 1 97 109 VAL A O 1
ATOM 839 N N . ALA A 1 110 ? 3.498 -3.135 5.562 1 98.5 110 ALA A N 1
ATOM 840 C CA . ALA A 1 110 ? 4.656 -2.25 5.48 1 98.5 110 ALA A CA 1
ATOM 841 C C . ALA A 1 110 ? 4.438 -1.151 4.445 1 98.5 110 ALA A C 1
ATOM 843 O O . ALA A 1 110 ? 4.738 0.018 4.699 1 98.5 110 ALA A O 1
ATOM 844 N N . LEU A 1 111 ? 3.949 -1.554 3.338 1 97.81 111 LEU A N 1
ATOM 845 C CA . LEU A 1 111 ? 3.672 -0.612 2.258 1 97.81 111 LEU A CA 1
ATOM 846 C C . LEU A 1 111 ? 2.656 0.438 2.699 1 97.81 111 LEU A C 1
ATOM 848 O O . LEU A 1 111 ? 2.848 1.632 2.459 1 97.81 111 LEU A O 1
ATOM 852 N N . ILE A 1 112 ? 1.643 0.001 3.311 1 98.12 112 ILE A N 1
ATOM 853 C CA . ILE A 1 112 ? 0.59 0.879 3.811 1 98.12 112 ILE A CA 1
ATOM 854 C C . ILE A 1 112 ? 1.169 1.845 4.84 1 98.12 112 ILE A C 1
ATOM 856 O O . ILE A 1 112 ? 0.968 3.059 4.746 1 98.12 112 ILE A O 1
ATOM 860 N N . SER A 1 113 ? 1.883 1.329 5.75 1 98.56 113 SER A N 1
ATOM 861 C CA . SER A 1 113 ? 2.41 2.141 6.844 1 98.56 113 SER A CA 1
ATOM 862 C C . SER A 1 113 ? 3.385 3.195 6.328 1 98.56 113 SER A C 1
ATOM 864 O O . SER A 1 113 ? 3.338 4.352 6.754 1 98.56 113 SER A O 1
ATOM 866 N N . THR A 1 114 ? 4.223 2.797 5.457 1 98.62 114 THR A N 1
ATOM 867 C CA . THR A 1 114 ? 5.172 3.738 4.867 1 98.62 114 THR A CA 1
ATOM 868 C C . THR A 1 114 ? 4.438 4.812 4.07 1 98.62 114 THR A C 1
ATOM 870 O O . THR A 1 114 ? 4.797 5.992 4.125 1 98.62 114 THR A O 1
ATOM 873 N N . SER A 1 115 ? 3.424 4.457 3.385 1 98.62 115 SER A N 1
ATOM 874 C CA . SER A 1 115 ? 2.631 5.41 2.617 1 98.62 115 SER A CA 1
ATOM 875 C C . SER A 1 115 ? 1.875 6.367 3.537 1 98.62 115 SER A C 1
ATOM 877 O O . SER A 1 115 ? 1.8 7.566 3.268 1 98.62 115 SER A O 1
ATOM 879 N N . 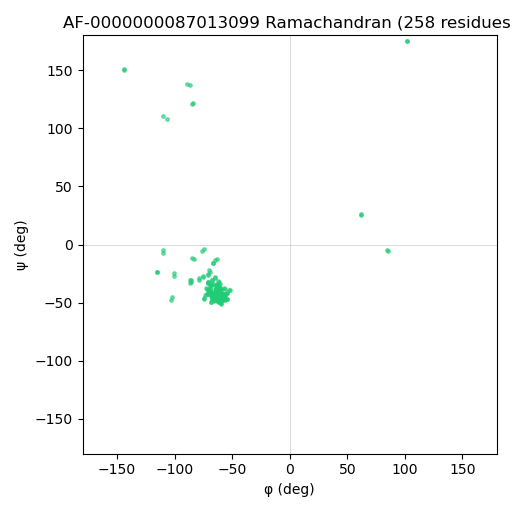LEU A 1 116 ? 1.319 5.816 4.547 1 98.56 116 LEU A N 1
ATOM 880 C CA . LEU A 1 116 ? 0.673 6.66 5.547 1 98.56 116 LEU A CA 1
ATOM 881 C C . LEU A 1 116 ? 1.641 7.715 6.078 1 98.56 116 LEU A C 1
ATOM 883 O O . LEU A 1 116 ? 1.272 8.883 6.23 1 98.56 116 LEU A O 1
ATOM 887 N N . LEU A 1 117 ? 2.82 7.266 6.406 1 98.44 117 LEU A N 1
ATOM 888 C CA . LEU A 1 117 ? 3.848 8.156 6.934 1 98.44 117 LEU A CA 1
ATOM 889 C C . LEU A 1 117 ? 4.141 9.289 5.953 1 98.44 117 LEU A C 1
ATOM 891 O O . LEU A 1 117 ? 4.172 10.461 6.344 1 98.44 117 LEU A O 1
ATOM 895 N N . ILE A 1 118 ? 4.289 9 4.746 1 98.19 118 ILE A N 1
ATOM 896 C CA . ILE A 1 118 ? 4.582 9.984 3.715 1 98.19 118 ILE A CA 1
ATOM 897 C C . ILE A 1 118 ? 3.414 10.961 3.586 1 98.19 118 ILE A C 1
ATOM 899 O O . ILE A 1 118 ? 3.615 12.172 3.498 1 98.19 118 ILE A O 1
ATOM 903 N N . GLY A 1 119 ? 2.205 10.438 3.557 1 97.75 119 GLY A N 1
ATOM 904 C CA . GLY A 1 119 ? 1.039 11.305 3.521 1 97.75 119 GLY A CA 1
ATOM 905 C C . GLY A 1 119 ? 0.979 12.273 4.688 1 97.75 119 GLY A C 1
ATOM 906 O O . GLY A 1 119 ? 0.72 13.461 4.5 1 97.75 119 GLY A O 1
ATOM 907 N N . TYR A 1 120 ? 1.227 11.766 5.832 1 96.69 120 TYR A N 1
ATOM 908 C CA . TYR A 1 120 ? 1.23 12.578 7.047 1 96.69 120 TYR A CA 1
ATOM 909 C C . TYR A 1 120 ? 2.268 13.688 6.957 1 96.69 120 TYR A C 1
ATOM 911 O O . TYR A 1 120 ? 1.968 14.852 7.246 1 96.69 120 TYR A O 1
ATOM 919 N N . LEU A 1 121 ? 3.434 13.336 6.562 1 95.81 121 LEU A N 1
ATOM 920 C CA . LEU A 1 121 ? 4.523 14.305 6.496 1 95.81 121 LEU A CA 1
ATOM 921 C C . LEU A 1 121 ? 4.262 15.352 5.418 1 95.81 121 LEU A C 1
ATOM 923 O O . LEU A 1 121 ? 4.648 16.516 5.562 1 95.81 121 LEU A O 1
ATOM 927 N N . THR A 1 122 ? 3.586 14.984 4.383 1 94.88 122 THR A N 1
ATOM 928 C CA . THR A 1 122 ? 3.225 15.93 3.334 1 94.88 122 THR A CA 1
ATOM 929 C C . THR A 1 122 ? 2.295 17.016 3.875 1 94.88 122 THR A C 1
ATOM 931 O O . THR A 1 122 ? 2.477 18.188 3.586 1 94.88 122 THR A O 1
ATOM 934 N N . CYS A 1 123 ? 1.354 16.562 4.602 1 92.19 123 CYS A N 1
ATOM 935 C CA . CYS A 1 123 ? 0.468 17.531 5.238 1 92.19 123 CYS A CA 1
ATOM 936 C C . CYS A 1 123 ? 1.23 18.391 6.238 1 92.19 123 CYS A C 1
ATOM 938 O O . CYS A 1 123 ? 1.037 19.609 6.285 1 92.19 123 CYS A O 1
ATOM 940 N N . PHE A 1 124 ? 2.094 17.781 6.996 1 89.44 124 PHE A N 1
ATOM 941 C CA . PHE A 1 124 ? 2.869 18.484 8.016 1 89.44 124 PHE A CA 1
ATOM 942 C C . PHE A 1 124 ? 3.676 19.609 7.395 1 89.44 124 PHE A C 1
ATOM 944 O O . PHE A 1 124 ? 3.717 20.719 7.938 1 89.44 124 PHE A O 1
ATOM 951 N N . PHE A 1 125 ? 4.25 19.391 6.328 1 87.56 125 PHE A N 1
ATOM 952 C CA . PHE A 1 125 ? 5.066 20.391 5.656 1 87.56 125 PHE A CA 1
ATOM 953 C C . PHE A 1 125 ? 4.195 21.5 5.074 1 87.56 125 PHE A C 1
ATOM 955 O O . PHE A 1 125 ? 4.605 22.656 5.031 1 87.56 125 PHE A O 1
ATOM 962 N N . ARG A 1 126 ? 3.053 21.266 4.781 1 82 126 ARG A N 1
ATOM 963 C CA . ARG A 1 126 ? 2.182 22.25 4.152 1 82 126 ARG A CA 1
ATOM 964 C C . ARG A 1 126 ? 1.496 23.125 5.199 1 82 126 ARG A C 1
ATOM 966 O O . ARG A 1 126 ? 1.288 24.312 4.984 1 82 126 ARG A O 1
ATOM 973 N N . LEU A 1 127 ? 1.226 22.547 6.273 1 78.75 127 LEU A N 1
ATOM 974 C CA . LEU A 1 127 ? 0.463 23.281 7.277 1 78.75 127 LEU A CA 1
ATOM 975 C C . LEU A 1 127 ? 1.377 23.797 8.391 1 78.75 127 LEU A C 1
ATOM 977 O O . LEU A 1 127 ? 1.176 24.891 8.906 1 78.75 127 LEU A O 1
ATOM 981 N N . CYS A 1 128 ? 2.197 22.938 8.797 1 64.94 128 CYS A N 1
ATOM 982 C CA . CYS A 1 128 ? 3.07 23.391 9.875 1 64.94 128 CYS A CA 1
ATOM 983 C C . CYS A 1 128 ? 4.125 24.359 9.359 1 64.94 128 CYS A C 1
ATOM 985 O O . CYS A 1 128 ? 4.539 25.266 10.078 1 64.94 128 CYS A O 1
ATOM 987 N N . LYS A 1 129 ? 4.695 24.141 8.344 1 63.22 129 LYS A N 1
ATOM 988 C CA . LYS A 1 129 ? 5.648 25.141 7.871 1 63.22 129 LYS A CA 1
ATOM 989 C C . LYS A 1 129 ? 4.953 26.469 7.555 1 63.22 129 LYS A C 1
ATOM 991 O O . LYS A 1 129 ? 5.613 27.484 7.348 1 63.22 129 LYS A O 1
ATOM 996 N N . ARG A 1 130 ? 3.744 26.516 7.496 1 52.53 130 ARG A N 1
ATOM 997 C CA . ARG A 1 130 ? 3.084 27.812 7.297 1 52.53 130 ARG A CA 1
ATOM 998 C C . ARG A 1 130 ? 3.084 28.625 8.586 1 52.53 130 ARG A C 1
ATOM 1000 O O . ARG A 1 130 ? 2.777 29.828 8.57 1 52.53 130 ARG A O 1
ATOM 1007 N N . TYR A 1 131 ? 3.521 28.125 9.688 1 44.44 131 TYR A N 1
ATOM 1008 C CA . TYR A 1 131 ? 3.693 28.984 10.844 1 44.44 131 TYR A CA 1
ATOM 1009 C C . TYR A 1 131 ? 5.109 28.891 11.398 1 44.44 131 TYR A C 1
ATOM 1011 O O . TYR A 1 131 ? 5.699 27.797 11.406 1 44.44 131 TYR A O 1
ATOM 1019 N N . MET B 1 1 ? -15.883 20.859 7.355 1 69 1 MET B N 1
ATOM 1020 C CA . MET B 1 1 ? -15.375 19.906 8.336 1 69 1 MET B CA 1
ATOM 1021 C C . MET B 1 1 ? -16.094 18.562 8.211 1 69 1 MET B C 1
ATOM 1023 O O . MET B 1 1 ? -15.453 17.516 8.203 1 69 1 MET B O 1
ATOM 1027 N N . ASN B 1 2 ? -17.375 18.625 7.84 1 83.75 2 ASN B N 1
ATOM 1028 C CA . ASN B 1 2 ? -18.125 17.391 7.723 1 83.75 2 ASN B CA 1
ATOM 1029 C C . ASN B 1 2 ? -17.672 16.578 6.512 1 83.75 2 ASN B C 1
ATOM 1031 O O . ASN B 1 2 ? -17.547 15.352 6.598 1 83.75 2 ASN B O 1
ATOM 1035 N N . THR B 1 3 ? -17.25 17.281 5.461 1 91.69 3 THR B N 1
ATOM 1036 C CA . THR B 1 3 ? -16.844 16.609 4.234 1 91.69 3 THR B CA 1
ATOM 1037 C C . THR B 1 3 ? -15.508 15.898 4.422 1 91.69 3 THR B C 1
ATOM 1039 O O . THR B 1 3 ? -15.32 14.773 3.943 1 91.69 3 THR B O 1
ATOM 1042 N N . ILE B 1 4 ? -14.68 16.516 5.121 1 92.69 4 ILE B N 1
ATOM 1043 C CA . ILE B 1 4 ? -13.352 15.953 5.34 1 92.69 4 ILE B CA 1
ATOM 1044 C C . ILE B 1 4 ? -13.461 14.719 6.23 1 92.69 4 ILE B C 1
ATOM 1046 O O . ILE B 1 4 ? -12.773 13.719 6.004 1 92.69 4 ILE B O 1
ATOM 1050 N N . ASN B 1 5 ? -14.289 14.781 7.211 1 94.19 5 ASN B N 1
ATOM 1051 C CA . ASN B 1 5 ? -14.516 13.625 8.07 1 94.19 5 ASN B CA 1
ATOM 1052 C C . ASN B 1 5 ? -15.109 12.453 7.285 1 94.19 5 ASN B C 1
ATOM 1054 O O . ASN B 1 5 ? -14.703 11.305 7.477 1 94.19 5 ASN B O 1
ATOM 1058 N N . THR B 1 6 ? -16.031 12.773 6.523 1 96.38 6 THR B N 1
ATOM 1059 C CA . THR B 1 6 ? -16.656 11.75 5.688 1 96.38 6 THR B CA 1
ATOM 1060 C C . THR B 1 6 ? -15.641 11.156 4.715 1 96.38 6 THR B C 1
ATOM 1062 O O . THR B 1 6 ? -15.594 9.938 4.523 1 96.38 6 THR B O 1
ATOM 1065 N N . LEU B 1 7 ? -14.852 12.008 4.152 1 97.44 7 LEU B N 1
ATOM 1066 C CA . LEU B 1 7 ? -13.789 11.57 3.254 1 97.44 7 LEU B CA 1
ATOM 1067 C C . LEU B 1 7 ? -12.828 10.625 3.971 1 97.44 7 LEU B C 1
ATOM 1069 O O . LEU B 1 7 ? -12.453 9.586 3.426 1 97.44 7 LEU B O 1
ATOM 1073 N N . PHE B 1 8 ? -12.484 10.922 5.141 1 97.19 8 PHE B N 1
ATOM 1074 C CA . PHE B 1 8 ? -11.586 10.094 5.941 1 97.19 8 PHE B CA 1
ATOM 1075 C C . PHE B 1 8 ? -12.203 8.727 6.207 1 97.19 8 PHE B C 1
ATOM 1077 O O . PHE B 1 8 ? -11.57 7.699 5.965 1 97.19 8 PHE B O 1
ATOM 1084 N N . LYS B 1 9 ? -13.445 8.703 6.609 1 97.19 9 LYS B N 1
ATOM 1085 C CA . LYS B 1 9 ? -14.133 7.465 6.941 1 97.19 9 LYS B CA 1
ATOM 1086 C C . LYS B 1 9 ? -14.25 6.559 5.719 1 97.19 9 LYS B C 1
ATOM 1088 O O . LYS B 1 9 ? -13.945 5.367 5.789 1 97.19 9 LYS B O 1
ATOM 1093 N N . TYR B 1 10 ? -14.625 7.105 4.672 1 97.88 10 TYR B N 1
ATOM 1094 C CA . TYR B 1 10 ? -14.82 6.312 3.461 1 97.88 10 TYR B CA 1
ATOM 1095 C C . TYR B 1 10 ? -13.484 5.855 2.893 1 97.88 10 TYR B C 1
ATOM 1097 O O . TYR B 1 10 ? -13.391 4.785 2.291 1 97.88 10 TYR B O 1
ATOM 1105 N N . SER B 1 11 ? -12.445 6.664 3.039 1 98.31 11 SER B N 1
ATOM 1106 C CA . SER B 1 11 ? -11.125 6.23 2.598 1 98.31 11 SER B CA 1
ATOM 1107 C C . SER B 1 11 ? -10.648 5.016 3.391 1 98.31 11 SER B C 1
ATOM 1109 O O . SER B 1 11 ? -10 4.125 2.84 1 98.31 11 SER B O 1
ATOM 1111 N N . PHE B 1 12 ? -10.992 4.938 4.621 1 98.06 12 PHE B N 1
ATOM 1112 C CA . PHE B 1 12 ? -10.633 3.795 5.449 1 98.06 12 PHE B CA 1
ATOM 1113 C C . PHE B 1 12 ? -11.375 2.545 5 1 98.06 12 PHE B C 1
ATOM 1115 O O . PHE B 1 12 ? -10.797 1.457 4.938 1 98.06 12 PHE B O 1
ATOM 1122 N N . VAL B 1 13 ? -12.602 2.713 4.758 1 97.88 13 VAL B N 1
ATOM 1123 C CA . VAL B 1 13 ? -13.391 1.59 4.266 1 97.88 13 VAL B CA 1
ATOM 1124 C C . VAL B 1 13 ? 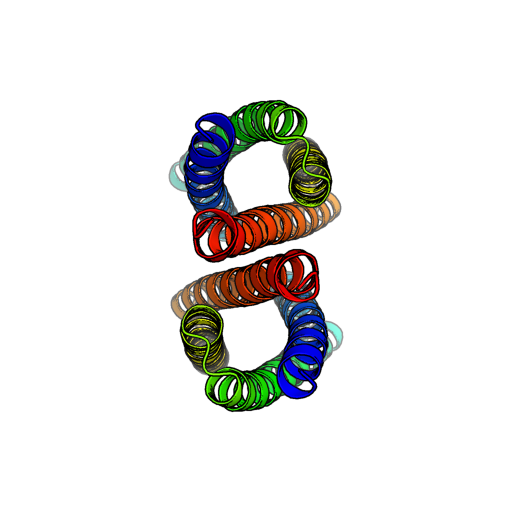-12.836 1.114 2.926 1 97.88 13 VAL B C 1
ATOM 1126 O O . VAL B 1 13 ? -12.727 -0.09 2.684 1 97.88 13 VAL B O 1
ATOM 1129 N N . ASP B 1 14 ? -12.484 2.021 2.105 1 98.44 14 ASP B N 1
ATOM 1130 C CA . ASP B 1 14 ? -11.922 1.668 0.807 1 98.44 14 ASP B CA 1
ATOM 1131 C C . ASP B 1 14 ? -10.594 0.921 0.967 1 98.44 14 ASP B C 1
ATOM 1133 O O . ASP B 1 14 ? -10.32 -0.026 0.227 1 98.44 14 ASP B O 1
ATOM 1137 N N . LEU B 1 15 ? -9.789 1.352 1.884 1 98.31 15 LEU B N 1
ATOM 1138 C CA . LEU B 1 15 ? -8.531 0.668 2.15 1 98.31 15 LEU B CA 1
ATOM 1139 C C . LEU B 1 15 ? -8.773 -0.786 2.541 1 98.31 15 LEU B C 1
ATOM 1141 O O . LEU B 1 15 ? -8.094 -1.688 2.041 1 98.31 15 LEU B O 1
ATOM 1145 N N . ILE B 1 16 ? -9.703 -1.017 3.373 1 97.25 16 ILE B N 1
ATOM 1146 C CA . ILE B 1 16 ? -10.047 -2.373 3.791 1 97.25 16 ILE B CA 1
ATOM 1147 C C . ILE B 1 16 ? -10.523 -3.178 2.588 1 97.25 16 ILE B C 1
ATOM 1149 O O . ILE B 1 16 ? -10.148 -4.34 2.42 1 97.25 16 ILE B O 1
ATOM 1153 N N . ALA B 1 17 ? -11.328 -2.576 1.818 1 97.81 17 ALA B N 1
ATOM 1154 C CA . ALA B 1 17 ? -11.828 -3.248 0.621 1 97.81 17 ALA B CA 1
ATOM 1155 C C . ALA B 1 17 ? -10.688 -3.604 -0.326 1 97.81 17 ALA B C 1
ATOM 1157 O O . ALA B 1 17 ? -10.648 -4.707 -0.873 1 97.81 17 ALA B O 1
ATOM 1158 N N . LEU B 1 18 ? -9.805 -2.684 -0.521 1 97.94 18 LEU B N 1
ATOM 1159 C CA . LEU B 1 18 ? -8.664 -2.92 -1.403 1 97.94 18 LEU B CA 1
ATOM 1160 C C . LEU B 1 18 ? -7.801 -4.062 -0.883 1 97.94 18 LEU B C 1
ATOM 1162 O O . LEU B 1 18 ? -7.43 -4.961 -1.642 1 97.94 18 LEU B O 1
ATOM 1166 N N . ILE B 1 19 ? -7.52 -4.059 0.381 1 95.81 19 ILE B N 1
ATOM 1167 C CA . ILE B 1 19 ? -6.715 -5.117 0.987 1 95.81 19 ILE B CA 1
ATOM 1168 C C . ILE B 1 19 ? -7.41 -6.465 0.802 1 95.81 19 ILE B C 1
ATOM 1170 O O . ILE B 1 19 ? -6.77 -7.453 0.435 1 95.81 19 ILE B O 1
ATOM 1174 N N . SER B 1 20 ? -8.633 -6.445 1.058 1 95.38 20 SER B N 1
ATOM 1175 C CA . SER B 1 20 ? -9.406 -7.676 0.927 1 95.38 20 SER B CA 1
ATOM 1176 C C . SER B 1 20 ? -9.445 -8.148 -0.521 1 95.38 20 SER B C 1
ATOM 1178 O O . SER B 1 20 ? -9.305 -9.344 -0.791 1 95.38 20 SER B O 1
ATOM 1180 N N . THR B 1 21 ? -9.672 -7.254 -1.412 1 96.06 21 THR B N 1
ATOM 1181 C CA . THR B 1 21 ? -9.68 -7.578 -2.834 1 96.06 21 THR B CA 1
ATOM 1182 C C . THR B 1 21 ? -8.359 -8.219 -3.252 1 96.06 21 THR B C 1
ATOM 1184 O O . THR B 1 21 ? -8.352 -9.242 -3.936 1 96.06 21 THR B O 1
ATOM 1187 N N . PHE B 1 22 ? -7.309 -7.645 -2.869 1 93.44 22 PHE B N 1
ATOM 1188 C CA . PHE B 1 22 ? -5.988 -8.164 -3.207 1 93.44 22 PHE B CA 1
ATOM 1189 C C . PHE B 1 22 ? -5.781 -9.547 -2.615 1 93.44 22 PHE B C 1
ATOM 1191 O O . PHE B 1 22 ? -5.297 -10.453 -3.297 1 93.44 22 PHE B O 1
ATOM 1198 N N . SER B 1 23 ? -6.102 -9.695 -1.363 1 89.69 23 SER B N 1
ATOM 1199 C CA . SER B 1 23 ? -5.918 -10.977 -0.686 1 89.69 23 SER B CA 1
ATOM 1200 C C . SER B 1 23 ? -6.688 -12.086 -1.393 1 89.69 23 SER B C 1
ATOM 1202 O O . SER B 1 23 ? -6.164 -13.188 -1.575 1 89.69 23 SER B O 1
ATOM 1204 N N . LEU B 1 24 ? -7.812 -11.82 -1.76 1 92.31 24 LEU B N 1
ATOM 1205 C CA . LEU B 1 24 ? -8.633 -12.812 -2.447 1 92.31 24 LEU B CA 1
ATOM 1206 C C . LEU B 1 24 ? -8.062 -13.125 -3.826 1 92.31 24 LEU B C 1
ATOM 1208 O O . LEU B 1 24 ? -8.016 -14.289 -4.23 1 92.31 24 LEU B O 1
ATOM 1212 N N . GLY B 1 25 ? -7.727 -12.07 -4.547 1 90.75 25 GLY B N 1
ATOM 1213 C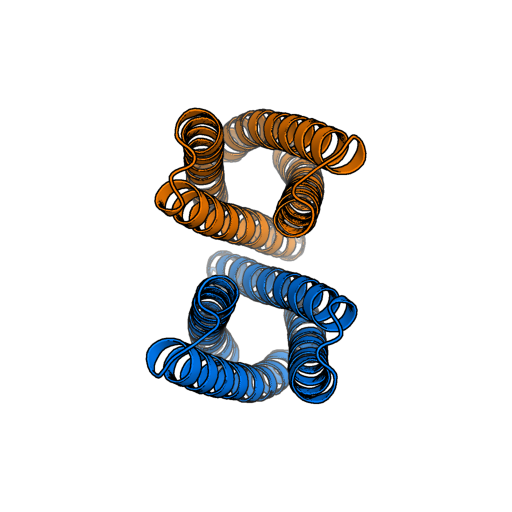 CA . GLY B 1 25 ? -7.09 -12.297 -5.836 1 90.75 25 GLY B CA 1
ATOM 1214 C C . GLY B 1 25 ? -5.812 -13.109 -5.742 1 90.75 25 GLY B C 1
ATOM 1215 O O . GLY B 1 25 ? -5.57 -13.992 -6.562 1 90.75 25 GLY B O 1
ATOM 1216 N N . PHE B 1 26 ? -5.031 -12.789 -4.816 1 85 26 PHE B N 1
ATOM 1217 C CA . PHE B 1 26 ? -3.787 -13.508 -4.59 1 85 26 PHE B CA 1
ATOM 1218 C C . PHE B 1 26 ? -4.062 -14.969 -4.258 1 85 26 PHE B C 1
ATOM 1220 O O . PHE B 1 26 ? -3.42 -15.867 -4.801 1 85 26 PHE B O 1
ATOM 1227 N N . ALA B 1 27 ? -4.934 -15.25 -3.344 1 85 27 ALA B N 1
ATOM 1228 C CA . ALA B 1 27 ? -5.32 -16.609 -3.014 1 85 27 ALA B CA 1
ATOM 1229 C C . ALA B 1 27 ? -5.797 -17.375 -4.254 1 85 27 ALA B C 1
ATOM 1231 O O . ALA B 1 27 ? -5.426 -18.531 -4.469 1 85 27 ALA B O 1
ATOM 1232 N N . LYS B 1 28 ? -6.543 -16.734 -5.047 1 88 28 LYS B N 1
ATOM 1233 C CA . LYS B 1 28 ? -7.07 -17.344 -6.27 1 88 28 LYS B CA 1
ATOM 1234 C C . LYS B 1 28 ? -5.945 -17.75 -7.215 1 88 28 LYS B C 1
ATOM 1236 O O . LYS B 1 28 ? -6.055 -18.734 -7.93 1 88 28 LYS B O 1
ATOM 1241 N N . SER B 1 29 ? -4.898 -16.984 -7.215 1 82.19 29 SER B N 1
ATOM 1242 C CA . SER B 1 29 ? -3.797 -17.266 -8.125 1 82.19 29 SER B CA 1
ATOM 1243 C C . SER B 1 29 ? -3.104 -18.578 -7.77 1 82.19 29 SER B C 1
ATOM 1245 O O . SER B 1 29 ? -2.43 -19.172 -8.609 1 82.19 29 SER B O 1
ATOM 1247 N N . PHE B 1 30 ? -3.318 -19.109 -6.598 1 79 30 PHE B N 1
ATOM 1248 C CA . PHE B 1 30 ? -2.701 -20.359 -6.176 1 79 30 PHE B CA 1
ATOM 1249 C C . PHE B 1 30 ? -3.678 -21.516 -6.32 1 79 30 PHE B C 1
ATOM 1251 O O . PHE B 1 30 ? -3.273 -22.688 -6.305 1 79 30 PHE B O 1
ATOM 1258 N N . ILE B 1 31 ? -4.906 -21.172 -6.281 1 82.88 31 ILE B N 1
ATOM 1259 C CA . ILE B 1 31 ? -5.965 -22.172 -6.441 1 82.88 31 ILE B CA 1
ATOM 1260 C C . ILE B 1 31 ? -6.652 -21.969 -7.789 1 82.88 31 ILE B C 1
ATOM 1262 O O . ILE B 1 31 ? -7.441 -21.047 -7.969 1 82.88 31 ILE B O 1
ATOM 1266 N N . ASN B 1 32 ? -6.434 -22.891 -8.656 1 79.81 32 ASN B N 1
ATOM 1267 C CA . ASN B 1 32 ? -6.812 -22.594 -10.039 1 79.81 32 ASN B CA 1
ATOM 1268 C C . ASN B 1 32 ? -8.016 -23.422 -10.477 1 79.81 32 ASN B C 1
ATOM 1270 O O . ASN B 1 32 ? -8.609 -23.156 -11.523 1 79.81 32 ASN B O 1
ATOM 1274 N N . PHE B 1 33 ? -8.453 -24.344 -9.703 1 84.88 33 PHE B N 1
ATOM 1275 C CA . PHE B 1 33 ? -9.555 -25.172 -10.172 1 84.88 33 PHE B CA 1
ATOM 1276 C C . PHE B 1 33 ? -10.484 -25.531 -9.023 1 84.88 33 PHE B C 1
ATOM 1278 O O . PHE B 1 33 ? -10.102 -25.453 -7.859 1 84.88 33 PHE B O 1
ATOM 1285 N N . GLY B 1 34 ? -11.789 -25.719 -9.484 1 89.5 34 GLY B N 1
ATOM 1286 C CA . GLY B 1 34 ? -12.773 -26.203 -8.531 1 89.5 34 GLY B CA 1
ATOM 1287 C C . GLY B 1 34 ? -13.688 -25.109 -8.008 1 89.5 34 GLY B C 1
ATOM 1288 O O . GLY B 1 34 ? -13.547 -23.953 -8.383 1 89.5 34 GLY B O 1
ATOM 1289 N N . ILE B 1 35 ? -14.594 -25.562 -7.262 1 92.56 35 ILE B N 1
ATOM 1290 C CA . ILE B 1 35 ? -15.641 -24.688 -6.742 1 92.56 35 ILE B CA 1
ATOM 1291 C C . ILE B 1 35 ? -15.016 -23.594 -5.875 1 92.56 35 ILE B C 1
ATOM 1293 O O . ILE B 1 35 ? -15.469 -22.438 -5.883 1 92.56 35 ILE B O 1
ATOM 1297 N N . LEU B 1 36 ? -14.039 -23.859 -5.188 1 91.12 36 LEU B N 1
ATOM 1298 C CA . LEU B 1 36 ? -13.352 -22.891 -4.336 1 91.12 36 LEU B CA 1
ATOM 1299 C C . LEU B 1 36 ? -12.719 -21.781 -5.172 1 91.12 36 LEU B C 1
ATOM 1301 O O . LEU B 1 36 ? -12.82 -20.594 -4.824 1 91.12 36 LEU B O 1
ATOM 1305 N N . ALA B 1 37 ? -12.094 -22.125 -6.242 1 91.12 37 ALA B N 1
ATOM 1306 C CA . ALA B 1 37 ? -11.477 -21.156 -7.141 1 91.12 37 ALA B CA 1
ATOM 1307 C C . ALA B 1 37 ? -12.523 -20.188 -7.703 1 91.12 37 ALA B C 1
ATOM 1309 O O . ALA B 1 37 ? -12.297 -18.984 -7.754 1 91.12 37 ALA B O 1
ATOM 1310 N N . GLU B 1 38 ? -13.602 -20.719 -8.062 1 94.06 38 GLU B N 1
ATOM 1311 C CA . GLU B 1 38 ? -14.68 -19.906 -8.625 1 94.06 38 GLU B CA 1
ATOM 1312 C C . GLU B 1 38 ? -15.25 -18.969 -7.578 1 94.06 38 GLU B C 1
ATOM 1314 O O . GLU B 1 38 ? -15.5 -17.797 -7.867 1 94.06 38 GLU B O 1
ATOM 1319 N N . SER B 1 39 ? -15.469 -19.469 -6.398 1 95.56 39 SER B N 1
ATOM 1320 C CA . SER B 1 39 ? -15.992 -18.641 -5.312 1 95.56 39 SER B CA 1
ATOM 1321 C C . SER B 1 39 ? -15.055 -17.484 -4.984 1 95.56 39 SER B C 1
ATOM 1323 O O . SER B 1 39 ? -15.492 -16.359 -4.793 1 95.56 39 SER B O 1
ATOM 1325 N N . LEU B 1 40 ? -13.781 -17.75 -4.98 1 95.5 40 LEU B N 1
ATOM 1326 C CA . LEU B 1 40 ? -12.781 -16.734 -4.707 1 95.5 40 LEU B CA 1
ATOM 1327 C C . LEU B 1 40 ? -12.805 -15.656 -5.789 1 95.5 40 LEU B C 1
ATOM 1329 O O . LEU B 1 40 ? -12.703 -14.461 -5.484 1 95.5 40 LEU B O 1
ATOM 1333 N N . LEU B 1 41 ? -12.93 -16.094 -6.973 1 95.25 41 LEU B N 1
ATOM 1334 C CA . LEU B 1 41 ? -12.961 -15.156 -8.094 1 95.25 41 LEU B CA 1
ATOM 1335 C C . LEU B 1 41 ? -14.18 -14.242 -8 1 95.25 41 LEU B C 1
ATOM 1337 O O . LEU B 1 41 ? -14.055 -13.023 -8.156 1 95.25 41 LEU B O 1
ATOM 1341 N N . TYR B 1 42 ? -15.312 -14.828 -7.703 1 96.69 42 TYR B N 1
ATOM 1342 C CA . TYR B 1 42 ? -16.547 -14.047 -7.602 1 96.69 42 TYR B CA 1
ATOM 1343 C C . TYR B 1 42 ? -16.453 -13.039 -6.465 1 96.69 42 TYR B C 1
ATOM 1345 O O . TYR B 1 42 ? -16.875 -11.891 -6.613 1 96.69 42 TYR B O 1
ATOM 1353 N N . LEU B 1 43 ? -15.953 -13.469 -5.379 1 96.88 43 LEU B N 1
ATOM 1354 C CA . LEU B 1 43 ? -15.789 -12.57 -4.246 1 96.88 43 LEU B CA 1
ATOM 1355 C C . LEU B 1 43 ? -14.797 -11.461 -4.57 1 96.88 43 LEU B C 1
ATOM 1357 O O . LEU B 1 43 ? -15.031 -10.297 -4.238 1 96.88 43 LEU B O 1
ATOM 1361 N N . HIS B 1 44 ? -13.703 -11.812 -5.211 1 96.69 44 HIS B N 1
ATOM 1362 C CA . HIS B 1 44 ? -12.703 -10.844 -5.648 1 96.69 44 HIS B CA 1
ATOM 1363 C C . HIS B 1 44 ? -13.32 -9.789 -6.555 1 96.69 44 HIS B C 1
ATOM 1365 O O . HIS B 1 44 ? -13.141 -8.586 -6.324 1 96.69 44 HIS B O 1
ATOM 1371 N N . ILE B 1 45 ? -14.117 -10.203 -7.496 1 97.12 45 ILE B N 1
ATOM 1372 C CA . ILE B 1 45 ? -14.734 -9.289 -8.453 1 97.12 45 ILE B CA 1
ATOM 1373 C C . ILE B 1 45 ? -15.734 -8.391 -7.734 1 97.12 45 ILE B C 1
ATOM 1375 O O . ILE B 1 45 ? -15.812 -7.191 -8.008 1 97.12 45 ILE B O 1
ATOM 1379 N N . SER B 1 46 ? -16.484 -8.961 -6.836 1 97.81 46 SER B N 1
ATOM 1380 C CA . SER B 1 46 ? -17.469 -8.195 -6.078 1 97.81 46 SER B CA 1
ATOM 1381 C C . SER B 1 46 ? -16.797 -7.098 -5.254 1 97.81 46 SER B C 1
ATOM 1383 O O . SER B 1 46 ? -17.234 -5.949 -5.266 1 97.81 46 SER B O 1
ATOM 1385 N N . LEU B 1 47 ? -15.758 -7.398 -4.578 1 97.88 47 LEU B N 1
ATOM 1386 C CA . LEU B 1 47 ? -15.047 -6.422 -3.758 1 97.88 47 LEU B CA 1
ATOM 1387 C C . LEU B 1 47 ? -14.367 -5.367 -4.629 1 97.88 47 LEU B C 1
ATOM 1389 O O . LEU B 1 47 ? -14.281 -4.203 -4.238 1 97.88 47 LEU B O 1
ATOM 1393 N N . ALA B 1 48 ? -13.914 -5.805 -5.746 1 98.19 48 ALA B N 1
ATOM 1394 C CA . ALA B 1 48 ? -13.328 -4.852 -6.684 1 98.19 48 ALA B CA 1
ATOM 1395 C C . ALA B 1 48 ? -14.359 -3.824 -7.141 1 98.19 48 ALA B C 1
ATOM 1397 O O . ALA B 1 48 ? -14.055 -2.635 -7.25 1 98.19 48 ALA B O 1
ATOM 1398 N N . LEU B 1 49 ? -15.5 -4.293 -7.371 1 98 49 LEU B N 1
ATOM 1399 C CA . LEU B 1 49 ? -16.578 -3.4 -7.777 1 98 49 LEU B CA 1
ATOM 1400 C C . LEU B 1 49 ? -16.922 -2.426 -6.656 1 98 49 LEU B C 1
ATOM 1402 O O . LEU B 1 49 ? -17.172 -1.244 -6.91 1 98 49 LEU B O 1
ATOM 1406 N N . ILE B 1 50 ? -17 -2.881 -5.484 1 98.19 50 ILE B N 1
ATOM 1407 C CA . ILE B 1 50 ? -17.25 -2.025 -4.328 1 98.19 50 ILE B CA 1
ATOM 1408 C C . ILE B 1 50 ? -16.156 -0.957 -4.234 1 98.19 50 ILE B C 1
ATOM 1410 O O . ILE B 1 50 ? -16.453 0.222 -4.023 1 98.19 50 ILE B O 1
ATOM 1414 N N . SER B 1 51 ? -14.891 -1.391 -4.398 1 98.44 51 SER B N 1
ATOM 1415 C CA . SER B 1 51 ? -13.781 -0.438 -4.355 1 98.44 51 SER B CA 1
ATOM 1416 C C . SER B 1 51 ? -13.93 0.625 -5.441 1 98.44 51 SER B C 1
ATOM 1418 O O . SER B 1 51 ? -13.617 1.796 -5.219 1 98.44 51 SER B O 1
ATOM 1420 N N . PHE B 1 52 ? -14.398 0.188 -6.586 1 98.44 52 PHE B N 1
ATOM 1421 C CA . PHE B 1 52 ? -14.617 1.113 -7.695 1 98.44 52 PHE B CA 1
ATOM 1422 C C . PHE B 1 52 ? -15.68 2.146 -7.336 1 98.44 52 PHE B C 1
ATOM 1424 O O . PHE B 1 52 ? -15.477 3.346 -7.531 1 98.44 52 PHE B O 1
ATOM 1431 N N . LEU B 1 53 ? -16.75 1.733 -6.793 1 98.5 53 LEU B N 1
ATOM 1432 C CA . LEU B 1 53 ? -17.828 2.635 -6.406 1 98.5 53 LEU B CA 1
ATOM 1433 C C . LEU B 1 53 ? -17.375 3.588 -5.305 1 98.5 53 LEU B C 1
ATOM 1435 O O . LEU B 1 53 ? -17.688 4.781 -5.348 1 98.5 53 LEU B O 1
ATOM 1439 N N . LEU B 1 54 ? -16.672 3.064 -4.371 1 98.56 54 LEU B N 1
ATOM 1440 C CA . LEU B 1 54 ? -16.141 3.904 -3.309 1 98.56 54 LEU B CA 1
ATOM 1441 C C . LEU B 1 54 ? -15.164 4.941 -3.873 1 98.56 54 LEU B C 1
ATOM 1443 O O . LEU B 1 54 ? -15.164 6.094 -3.438 1 98.56 54 LEU B O 1
ATOM 1447 N N . ALA B 1 55 ? -14.406 4.512 -4.824 1 98.5 55 ALA B N 1
ATOM 1448 C CA . ALA B 1 55 ? -13.438 5.43 -5.418 1 98.5 55 ALA B CA 1
ATOM 1449 C C . ALA B 1 55 ? -14.141 6.602 -6.094 1 98.5 55 ALA B C 1
ATOM 1451 O O . ALA B 1 55 ? -13.633 7.727 -6.094 1 98.5 55 ALA B O 1
ATOM 1452 N N . ILE B 1 56 ? -15.25 6.355 -6.668 1 98.38 56 ILE B N 1
ATOM 1453 C CA . ILE B 1 56 ? -16.047 7.422 -7.266 1 98.38 56 ILE B CA 1
ATOM 1454 C C . ILE B 1 56 ? -16.484 8.398 -6.184 1 98.38 56 ILE B C 1
ATOM 1456 O O . ILE B 1 56 ? -16.359 9.617 -6.348 1 98.38 56 ILE B O 1
ATOM 1460 N N . VAL B 1 57 ? -16.984 7.902 -5.102 1 98.25 57 VAL B N 1
ATOM 1461 C CA . VAL B 1 57 ? -17.453 8.719 -3.988 1 98.25 57 VAL B CA 1
ATOM 1462 C C . VAL B 1 57 ? -16.297 9.531 -3.414 1 98.25 57 VAL B C 1
ATOM 1464 O O . VAL B 1 57 ? -16.438 10.727 -3.15 1 98.25 57 VAL B O 1
ATOM 1467 N N . LEU B 1 58 ? -15.172 8.898 -3.256 1 98.38 58 LEU B N 1
ATOM 1468 C CA . LEU B 1 58 ? -14 9.57 -2.695 1 98.38 58 LEU B CA 1
ATOM 1469 C C . LEU B 1 58 ? -13.531 10.695 -3.611 1 98.38 58 LEU B C 1
ATOM 1471 O O . LEU B 1 58 ? -13.125 11.758 -3.135 1 98.38 58 LEU B O 1
ATOM 1475 N N . LEU B 1 59 ? -13.633 10.398 -4.844 1 98.12 59 LEU B N 1
ATOM 1476 C CA . LEU B 1 59 ? -13.258 11.422 -5.816 1 98.12 59 LEU B CA 1
ATOM 1477 C C . LEU B 1 59 ? -14.164 12.648 -5.695 1 98.12 59 LEU B C 1
ATOM 1479 O O . LEU B 1 59 ? -13.68 13.773 -5.594 1 98.12 59 LEU B O 1
ATOM 1483 N N . LYS B 1 60 ? -15.398 12.453 -5.66 1 97.81 60 LYS B N 1
ATOM 1484 C CA . LYS B 1 60 ? -16.344 13.547 -5.52 1 97.81 60 LYS B CA 1
ATOM 1485 C C . LYS B 1 60 ? -16.141 14.297 -4.207 1 97.81 60 LYS B C 1
ATOM 1487 O O . LYS B 1 60 ? -16.094 15.531 -4.188 1 97.81 60 LYS B O 1
ATOM 1492 N N . LEU B 1 61 ? -15.992 13.602 -3.131 1 97.69 61 LEU B N 1
ATOM 1493 C CA . LEU B 1 61 ? -15.789 14.203 -1.819 1 97.69 61 LEU B CA 1
ATOM 1494 C C . LEU B 1 61 ? -14.5 15.016 -1.789 1 97.69 61 LEU B C 1
ATOM 1496 O O . LEU B 1 61 ? -14.453 16.109 -1.217 1 97.69 61 LEU B O 1
ATOM 1500 N N . SER B 1 62 ? -13.469 14.445 -2.363 1 97.44 62 SER B N 1
ATOM 1501 C CA . SER B 1 62 ? -12.18 15.117 -2.338 1 97.44 62 SER B CA 1
ATOM 1502 C C . SER B 1 62 ? -12.242 16.469 -3.029 1 97.44 62 SER B C 1
ATOM 1504 O O . SER B 1 62 ? -11.625 17.438 -2.576 1 97.44 62 SER B O 1
ATOM 1506 N N . PHE B 1 63 ? -12.984 16.562 -4.102 1 96.62 63 PHE B N 1
ATOM 1507 C CA . PHE B 1 63 ? -13.125 17.828 -4.828 1 96.62 63 PHE B CA 1
ATOM 1508 C C . PHE B 1 63 ? -13.93 18.828 -4.02 1 96.62 63 PHE B C 1
ATOM 1510 O O . PHE B 1 63 ? -13.766 20.047 -4.184 1 96.62 63 PHE B O 1
ATOM 1517 N N . SER B 1 64 ? -14.695 18.391 -3.119 1 95.88 64 SER B N 1
ATOM 1518 C CA . SER B 1 64 ? -15.539 19.266 -2.303 1 95.88 64 SER B CA 1
ATOM 1519 C C . SER B 1 64 ? -14.758 19.812 -1.114 1 95.88 64 SER B C 1
ATOM 1521 O O . SER B 1 64 ? -15.219 20.75 -0.448 1 95.88 64 SER B O 1
ATOM 1523 N N . THR B 1 65 ? -13.609 19.328 -0.797 1 92.94 65 THR B N 1
ATOM 1524 C CA . THR B 1 65 ? -12.82 19.781 0.347 1 92.94 65 THR B CA 1
ATOM 1525 C C . THR B 1 65 ? -12.094 21.078 0.025 1 92.94 65 THR B C 1
ATOM 1527 O O . THR B 1 65 ? -11.711 21.828 0.932 1 92.94 65 THR B O 1
ATOM 1530 N N . GLY B 1 66 ? -11.805 21.203 -1.263 1 91.06 66 GLY B N 1
ATOM 1531 C CA . GLY B 1 66 ? -11.016 22.359 -1.667 1 91.06 66 GLY B CA 1
ATOM 1532 C C . GLY B 1 66 ? -9.523 22.141 -1.514 1 91.06 66 GLY B C 1
ATOM 1533 O O . GLY B 1 66 ? -8.719 23.016 -1.86 1 91.06 66 GLY B O 1
ATOM 1534 N N . LEU B 1 67 ? -9.109 21.062 -0.983 1 91.88 67 LEU B N 1
ATOM 1535 C CA . LEU B 1 67 ? -7.699 20.766 -0.755 1 91.88 67 LEU B CA 1
ATOM 1536 C C . LEU B 1 67 ? -7.086 20.062 -1.97 1 91.88 67 LEU B C 1
ATOM 1538 O O . LEU B 1 67 ? -7.672 19.125 -2.518 1 91.88 67 LEU B O 1
ATOM 1542 N N . GLU B 1 68 ? -5.91 20.422 -2.357 1 95.19 68 GLU B N 1
ATOM 1543 C CA . GLU B 1 68 ? -5.281 19.922 -3.574 1 95.19 68 GLU B CA 1
ATOM 1544 C C . GLU B 1 68 ? -4.789 18.484 -3.393 1 95.19 68 GLU B C 1
ATOM 1546 O O . GLU B 1 68 ? -4.973 17.656 -4.273 1 95.19 68 GLU B O 1
ATOM 1551 N N . PHE B 1 69 ? -4.113 18.203 -2.293 1 96.06 69 PHE B N 1
ATOM 1552 C CA . PHE B 1 69 ? -3.516 16.891 -2.098 1 96.06 69 PHE B CA 1
ATOM 1553 C C . PHE B 1 69 ? -4.586 15.805 -2.104 1 96.06 69 PHE B C 1
ATOM 1555 O O . PHE B 1 69 ? -4.461 14.805 -2.814 1 96.06 69 PHE B O 1
ATOM 1562 N N . PRO B 1 70 ? -5.68 15.961 -1.34 1 97 70 PRO B N 1
ATOM 1563 C CA . PRO B 1 70 ? -6.75 14.961 -1.407 1 97 70 PRO B CA 1
ATOM 1564 C C . PRO B 1 70 ? -7.301 14.781 -2.82 1 97 70 PRO B C 1
ATOM 1566 O O . PRO B 1 70 ? -7.605 13.656 -3.229 1 97 70 PRO B O 1
ATOM 1569 N N . LYS B 1 71 ? -7.414 15.844 -3.59 1 97.81 71 LYS B N 1
ATOM 1570 C CA . LYS B 1 71 ? -7.891 15.758 -4.969 1 97.81 71 LYS B CA 1
ATOM 1571 C C . LYS B 1 71 ? -6.973 14.883 -5.812 1 97.81 71 LYS B C 1
ATOM 1573 O O . LYS B 1 71 ? -7.434 13.969 -6.508 1 97.81 71 LYS B O 1
ATOM 1578 N N . ILE B 1 72 ? -5.719 15.109 -5.715 1 98.12 72 ILE B N 1
ATOM 1579 C CA . ILE B 1 72 ? -4.734 14.391 -6.52 1 98.12 72 ILE B CA 1
ATOM 1580 C C . ILE B 1 72 ? -4.676 12.93 -6.09 1 98.12 72 ILE B C 1
ATOM 1582 O O . ILE B 1 72 ? -4.695 12.031 -6.934 1 98.12 72 ILE B O 1
ATOM 1586 N N . ALA B 1 73 ? -4.562 12.68 -4.785 1 98.38 73 ALA B N 1
ATOM 1587 C CA . ALA B 1 73 ? -4.5 11.312 -4.273 1 98.38 73 ALA B CA 1
ATOM 1588 C C . ALA B 1 73 ? -5.719 10.508 -4.719 1 98.38 73 ALA B C 1
ATOM 1590 O O . ALA B 1 73 ? -5.594 9.352 -5.121 1 98.38 73 ALA B O 1
ATOM 1591 N N . SER B 1 74 ? -6.891 11.141 -4.641 1 98.62 74 SER B N 1
ATOM 1592 C CA . SER B 1 74 ? -8.117 10.445 -5.02 1 98.62 74 SER B CA 1
ATOM 1593 C C . SER B 1 74 ? -8.172 10.211 -6.527 1 98.62 74 SER B C 1
ATOM 1595 O O . SER B 1 74 ? -8.672 9.18 -6.98 1 98.62 74 SER B O 1
ATOM 1597 N N . MET B 1 75 ? -7.738 11.133 -7.312 1 98.69 75 MET B N 1
ATOM 1598 C CA . MET B 1 75 ? -7.691 10.961 -8.766 1 98.69 75 MET B CA 1
ATOM 1599 C C . MET B 1 75 ? -6.781 9.805 -9.148 1 98.69 75 MET B C 1
ATOM 1601 O O . MET B 1 75 ? -7.129 8.992 -10 1 98.69 75 MET B O 1
ATOM 1605 N N . VAL B 1 76 ? -5.629 9.75 -8.539 1 98.62 76 VAL B N 1
ATOM 1606 C CA . VAL B 1 76 ? -4.68 8.68 -8.828 1 98.62 76 VAL B CA 1
ATOM 1607 C C . VAL B 1 76 ? -5.266 7.336 -8.406 1 98.62 76 VAL B C 1
ATOM 1609 O O . VAL B 1 76 ? -5.184 6.355 -9.156 1 98.62 76 VAL B O 1
ATOM 1612 N N . SER B 1 77 ? -5.848 7.301 -7.219 1 98.69 77 SER B N 1
ATOM 1613 C CA . SER B 1 77 ? -6.465 6.066 -6.746 1 98.69 77 SER B CA 1
ATOM 1614 C C . SER B 1 77 ? -7.566 5.602 -7.691 1 98.69 77 SER B C 1
ATOM 1616 O O . SER B 1 77 ? -7.602 4.434 -8.086 1 98.69 77 SER B O 1
ATOM 1618 N N . PHE B 1 78 ? -8.445 6.496 -8.086 1 98.69 78 PHE B N 1
ATOM 1619 C CA . PHE B 1 78 ? -9.547 6.172 -8.977 1 98.69 78 PHE B CA 1
ATOM 1620 C C . PHE B 1 78 ? -9.031 5.629 -10.305 1 98.69 78 PHE B C 1
ATOM 1622 O O . PHE B 1 78 ? -9.477 4.574 -10.766 1 98.69 78 PHE B O 1
ATOM 1629 N N . SER B 1 79 ? -8.117 6.359 -10.906 1 98.81 79 SER B N 1
ATOM 1630 C CA . SER B 1 79 ? -7.562 5.949 -12.188 1 98.81 79 SER B CA 1
ATOM 1631 C C . SER B 1 79 ? -6.895 4.582 -12.094 1 98.81 79 SER B C 1
ATOM 1633 O O . SER B 1 79 ? -7.02 3.76 -13.008 1 98.81 79 SER B O 1
ATOM 1635 N N . SER B 1 80 ? -6.215 4.344 -11.047 1 98.75 80 SER B N 1
ATOM 1636 C CA . SER B 1 80 ? -5.527 3.07 -10.859 1 98.75 80 SER B CA 1
ATOM 1637 C C . SER B 1 80 ? -6.523 1.928 -10.68 1 98.75 80 SER B C 1
ATOM 1639 O O . SER B 1 80 ? -6.301 0.824 -11.188 1 98.75 80 SER B O 1
ATOM 1641 N N . ILE B 1 81 ? -7.559 2.197 -9.945 1 98.69 81 ILE B N 1
ATOM 1642 C CA . ILE B 1 81 ? -8.586 1.179 -9.742 1 98.69 81 ILE B CA 1
ATOM 1643 C C . ILE B 1 81 ? -9.25 0.851 -11.078 1 98.69 81 ILE B C 1
ATOM 1645 O O . ILE B 1 81 ? -9.516 -0.317 -11.375 1 98.69 81 ILE B O 1
ATOM 1649 N N . VAL B 1 82 ? -9.523 1.833 -11.891 1 98.62 82 VAL B N 1
ATOM 1650 C CA . VAL B 1 82 ? -10.078 1.609 -13.219 1 98.62 82 VAL B CA 1
ATOM 1651 C C . VAL B 1 82 ? -9.125 0.752 -14.047 1 98.62 82 VAL B C 1
ATOM 1653 O O . VAL B 1 82 ? -9.547 -0.199 -14.711 1 98.62 82 VAL B O 1
ATOM 1656 N N . LEU B 1 83 ? -7.891 1.109 -13.969 1 98.56 83 LEU B N 1
ATOM 1657 C CA . LEU B 1 83 ? -6.891 0.347 -14.711 1 98.56 83 LEU B CA 1
ATOM 1658 C C . LEU B 1 83 ? -6.809 -1.087 -14.195 1 98.56 83 LEU B C 1
ATOM 1660 O O . LEU B 1 83 ? -6.738 -2.029 -14.984 1 98.56 83 LEU B O 1
ATOM 1664 N N . ALA B 1 84 ? -6.766 -1.289 -12.93 1 98.06 84 ALA B N 1
ATOM 1665 C CA . ALA B 1 84 ? -6.73 -2.627 -12.352 1 98.06 84 ALA B CA 1
ATOM 1666 C C . ALA B 1 84 ? -7.949 -3.441 -12.773 1 98.06 84 ALA B C 1
ATOM 1668 O O . ALA B 1 84 ? -7.82 -4.59 -13.203 1 98.06 84 ALA B O 1
ATOM 1669 N N . GLY B 1 85 ? -9.125 -2.82 -12.656 1 98 85 GLY B N 1
ATOM 1670 C CA . GLY B 1 85 ? -10.352 -3.498 -13.039 1 98 85 GLY B CA 1
ATOM 1671 C C . GLY B 1 85 ? -10.391 -3.881 -14.508 1 98 85 GLY B C 1
ATOM 1672 O O . GLY B 1 85 ? -10.75 -5.008 -14.852 1 98 85 GLY B O 1
ATOM 1673 N N . SER B 1 86 ? -10.016 -2.963 -15.383 1 98.31 86 SER B N 1
ATOM 1674 C CA . SER B 1 86 ? -10 -3.234 -16.812 1 98.31 86 SER B CA 1
ATOM 1675 C C . SER B 1 86 ? -9.008 -4.336 -17.156 1 98.31 86 SER B C 1
ATOM 1677 O O . SER B 1 86 ? -9.289 -5.195 -18 1 98.31 86 SER B O 1
ATOM 1679 N N . SER B 1 87 ? -7.898 -4.32 -16.531 1 98 87 SER B N 1
ATOM 1680 C CA . SER B 1 87 ? -6.887 -5.344 -16.766 1 98 87 SER B CA 1
ATOM 1681 C C . SER B 1 87 ? -7.34 -6.699 -16.219 1 98 87 SER B C 1
ATOM 1683 O O . SER B 1 87 ? -7.047 -7.738 -16.828 1 98 87 SER B O 1
ATOM 1685 N N . GLY B 1 88 ? -7.992 -6.645 -15.078 1 96.44 88 GLY B N 1
ATOM 1686 C CA . GLY B 1 88 ? -8.555 -7.879 -14.547 1 96.44 88 GLY B CA 1
ATOM 1687 C C . GLY B 1 88 ? -9.562 -8.523 -15.477 1 96.44 88 GLY B C 1
ATOM 1688 O O . GLY B 1 88 ? -9.5 -9.727 -15.734 1 96.44 88 GLY B O 1
ATOM 1689 N N . ILE B 1 89 ? -10.445 -7.758 -16.047 1 96.75 89 ILE B N 1
ATOM 1690 C CA . ILE B 1 89 ? -11.445 -8.242 -17 1 96.75 89 ILE B CA 1
ATOM 1691 C C . ILE B 1 89 ? -10.758 -8.773 -18.25 1 96.75 89 ILE B C 1
ATOM 1693 O O . ILE B 1 89 ? -11.109 -9.844 -18.75 1 96.75 89 ILE B O 1
ATOM 1697 N N . THR B 1 90 ? -9.758 -8.047 -18.734 1 97.62 90 THR B N 1
ATOM 1698 C CA . THR B 1 90 ? -9.031 -8.484 -19.922 1 97.62 90 THR B CA 1
ATOM 1699 C C . THR B 1 90 ? -8.289 -9.797 -19.656 1 97.62 90 THR B C 1
ATOM 1701 O O . THR B 1 90 ? -8.219 -10.664 -20.531 1 97.62 90 THR B O 1
ATOM 1704 N N . PHE B 1 91 ? -7.738 -9.93 -18.5 1 94.94 91 PHE B N 1
ATOM 1705 C CA . PHE B 1 91 ? -7.09 -11.18 -18.125 1 94.94 91 PHE B CA 1
ATOM 1706 C C . PHE B 1 91 ? -8.086 -12.336 -18.156 1 94.94 91 PHE B C 1
ATOM 1708 O O . PHE B 1 91 ? -7.777 -13.406 -18.688 1 94.94 91 PHE B O 1
ATOM 1715 N N . LEU B 1 92 ? -9.25 -12.109 -17.641 1 93.25 92 LEU B N 1
ATOM 1716 C CA . LEU B 1 92 ? -10.273 -13.141 -17.594 1 93.25 92 LEU B CA 1
ATOM 1717 C C . LEU B 1 92 ? -10.672 -13.57 -19.016 1 93.25 92 LEU B C 1
ATOM 1719 O O . LEU B 1 92 ? -10.938 -14.75 -19.25 1 93.25 92 LEU B O 1
ATOM 1723 N N . LEU B 1 93 ? -10.617 -12.688 -19.922 1 95.88 93 LEU B N 1
ATOM 1724 C CA . LEU B 1 93 ? -11.062 -12.945 -21.281 1 95.88 93 LEU B CA 1
ATOM 1725 C C . LEU B 1 93 ? -9.938 -13.562 -22.109 1 95.88 93 LEU B C 1
ATOM 1727 O O . LEU B 1 93 ? -10.203 -14.344 -23.031 1 95.88 93 LEU B O 1
ATOM 1731 N N . THR B 1 94 ? -8.695 -13.258 -21.844 1 96.19 94 THR B N 1
ATOM 1732 C CA . THR B 1 94 ? -7.609 -13.633 -22.75 1 96.19 94 THR B CA 1
ATOM 1733 C C . THR B 1 94 ? -6.668 -14.625 -22.062 1 96.19 94 THR B C 1
ATOM 1735 O O . THR B 1 94 ? -5.855 -15.273 -22.734 1 96.19 94 THR B O 1
ATOM 1738 N N . ASN B 1 95 ? -6.633 -14.641 -20.812 1 92 95 ASN B N 1
ATOM 1739 C CA . ASN B 1 95 ? -5.707 -15.445 -20.016 1 92 95 ASN B CA 1
ATOM 1740 C C . ASN B 1 95 ? -4.254 -15.055 -20.297 1 92 95 ASN B C 1
ATOM 1742 O O . ASN B 1 95 ? -3.367 -15.914 -20.281 1 92 95 ASN B O 1
ATOM 1746 N N . ASN B 1 96 ? -4.137 -13.805 -20.719 1 92.56 96 ASN B N 1
ATOM 1747 C CA . ASN B 1 96 ? -2.803 -13.258 -20.922 1 92.56 96 ASN B CA 1
ATOM 1748 C C . ASN B 1 96 ? -2.209 -12.703 -19.641 1 92.56 96 ASN B C 1
ATOM 1750 O O . ASN B 1 96 ? -2.707 -11.719 -19.078 1 92.56 96 ASN B O 1
ATOM 1754 N N . ASN B 1 97 ? -1.065 -13.234 -19.219 1 87.62 97 ASN B N 1
ATOM 1755 C CA . ASN B 1 97 ? -0.446 -12.938 -17.938 1 87.62 97 ASN B CA 1
ATOM 1756 C C . ASN B 1 97 ? -0.006 -11.477 -17.859 1 87.62 97 ASN B C 1
ATOM 1758 O O . ASN B 1 97 ? 0.154 -10.93 -16.766 1 87.62 97 ASN B O 1
ATOM 1762 N N . LEU B 1 98 ? 0.283 -10.922 -18.953 1 89.44 98 LEU B N 1
ATOM 1763 C CA . LEU B 1 98 ? 0.651 -9.508 -18.953 1 89.44 98 LEU B CA 1
ATOM 1764 C C . LEU B 1 98 ? -0.399 -8.672 -18.234 1 89.44 98 LEU B C 1
ATOM 1766 O O . LEU B 1 98 ? -0.058 -7.781 -17.453 1 89.44 98 LEU B O 1
ATOM 1770 N N . PHE B 1 99 ? -1.633 -8.969 -18.391 1 93.75 99 PHE B N 1
ATOM 1771 C CA . PHE B 1 99 ? -2.713 -8.188 -17.812 1 93.75 99 PHE B CA 1
ATOM 1772 C C . PHE B 1 99 ? -2.828 -8.453 -16.312 1 93.75 99 PHE B C 1
ATOM 1774 O O . PHE B 1 99 ? -3.238 -7.574 -15.555 1 93.75 99 PHE B O 1
ATOM 1781 N N . SER B 1 100 ? -2.43 -9.609 -15.922 1 90.12 100 SER B N 1
ATOM 1782 C CA . SER B 1 100 ? -2.365 -9.883 -14.484 1 90.12 100 SER B CA 1
ATOM 1783 C C . SER B 1 100 ? -1.285 -9.047 -13.812 1 90.12 100 SER B C 1
ATOM 1785 O O . SER B 1 100 ? -1.478 -8.562 -12.695 1 90.12 100 SER B O 1
ATOM 1787 N N . HIS B 1 101 ? -0.205 -8.797 -14.516 1 87.62 101 HIS B N 1
ATOM 1788 C CA . HIS B 1 101 ? 0.878 -7.977 -13.977 1 87.62 101 HIS B CA 1
ATOM 1789 C C . HIS B 1 101 ? 0.474 -6.508 -13.906 1 87.62 101 HIS B C 1
ATOM 1791 O O . HIS B 1 101 ? 0.75 -5.832 -12.914 1 87.62 101 HIS B O 1
ATOM 1797 N N . ILE B 1 102 ? -0.157 -6.09 -14.922 1 93.06 102 ILE B N 1
ATOM 1798 C CA . ILE B 1 102 ? -0.635 -4.711 -14.938 1 93.06 102 ILE B CA 1
ATOM 1799 C C . ILE B 1 102 ? -1.669 -4.512 -13.828 1 93.06 102 ILE B C 1
ATOM 1801 O O . ILE B 1 102 ? -1.643 -3.504 -13.125 1 93.06 102 ILE B O 1
ATOM 1805 N N . MET B 1 103 ? -2.559 -5.449 -13.664 1 95.5 103 MET B N 1
ATOM 1806 C CA . MET B 1 103 ? -3.576 -5.414 -12.617 1 95.5 103 MET B CA 1
ATOM 1807 C C . MET B 1 103 ? -2.936 -5.293 -11.242 1 95.5 103 MET B C 1
ATOM 1809 O O . MET B 1 103 ? -3.365 -4.477 -10.422 1 95.5 103 MET B O 1
ATOM 1813 N N . LEU B 1 104 ? -1.921 -6.008 -11.039 1 91.44 104 LEU B N 1
ATOM 1814 C CA . LEU B 1 104 ? -1.208 -6 -9.766 1 91.44 104 LEU B CA 1
ATOM 1815 C C . LEU B 1 104 ? -0.549 -4.645 -9.523 1 91.44 104 LEU B C 1
ATOM 1817 O O . LEU B 1 104 ? -0.671 -4.082 -8.43 1 91.44 104 LEU B O 1
ATOM 1821 N N . GLY B 1 105 ? 0.137 -4.172 -10.523 1 92.56 105 GLY B N 1
ATOM 1822 C CA . GLY B 1 105 ? 0.759 -2.863 -10.398 1 92.56 105 GLY B CA 1
ATOM 1823 C C . GLY B 1 105 ? -0.238 -1.753 -10.125 1 92.56 105 GLY B C 1
ATOM 1824 O O . GLY B 1 105 ? -0 -0.897 -9.266 1 92.56 105 GLY B O 1
ATOM 1825 N N . ALA B 1 106 ? -1.272 -1.769 -10.859 1 96.88 106 ALA B N 1
ATOM 1826 C CA . ALA B 1 106 ? -2.312 -0.762 -10.664 1 96.88 106 ALA B CA 1
ATOM 1827 C C . ALA B 1 106 ? -2.906 -0.846 -9.258 1 96.88 106 ALA B C 1
ATOM 1829 O O . ALA B 1 106 ? -3.203 0.179 -8.641 1 96.88 106 ALA B O 1
ATOM 1830 N N . PHE B 1 107 ? -3.127 -1.996 -8.789 1 96 107 PHE B N 1
ATOM 1831 C CA . PHE B 1 107 ? -3.619 -2.195 -7.434 1 96 107 PHE B CA 1
ATOM 1832 C C . PHE B 1 107 ? -2.668 -1.575 -6.414 1 96 107 PHE B C 1
ATOM 1834 O O . PHE B 1 107 ? -3.105 -0.923 -5.465 1 96 107 PHE B O 1
ATOM 1841 N N . GLU B 1 108 ? -1.385 -1.756 -6.574 1 95.25 108 GLU B N 1
ATOM 1842 C CA . GLU B 1 108 ? -0.398 -1.202 -5.652 1 95.25 108 GLU B CA 1
ATOM 1843 C C . GLU B 1 108 ? -0.469 0.322 -5.617 1 95.25 108 GLU B C 1
ATOM 1845 O O . GLU B 1 108 ? -0.415 0.927 -4.547 1 95.25 108 GLU B O 1
ATOM 1850 N N . VAL B 1 109 ? -0.578 0.823 -6.766 1 97 109 VAL B N 1
ATOM 1851 C CA . VAL B 1 109 ? -0.661 2.277 -6.844 1 97 109 VAL B CA 1
ATOM 1852 C C . VAL B 1 109 ? -1.926 2.762 -6.137 1 97 109 VAL B C 1
ATOM 1854 O O . VAL B 1 109 ? -1.9 3.77 -5.426 1 97 109 VAL B O 1
ATOM 1857 N N . ALA B 1 110 ? -3.002 2.086 -6.348 1 98.5 110 ALA B N 1
ATOM 1858 C CA . ALA B 1 110 ? -4.242 2.445 -5.664 1 98.5 110 ALA B CA 1
ATOM 1859 C C . ALA B 1 110 ? -4.082 2.352 -4.148 1 98.5 110 ALA B C 1
ATOM 1861 O O . ALA B 1 110 ? -4.523 3.24 -3.418 1 98.5 110 ALA B O 1
ATOM 1862 N N . LEU B 1 111 ? -3.508 1.31 -3.736 1 97.81 111 LEU B N 1
ATOM 1863 C CA . LEU B 1 111 ? -3.271 1.09 -2.312 1 97.81 111 LEU B CA 1
ATOM 1864 C C . LEU B 1 111 ? -2.406 2.201 -1.728 1 97.81 111 LEU B C 1
ATOM 1866 O O . LEU B 1 111 ? -2.717 2.738 -0.662 1 97.81 111 LEU B O 1
ATOM 1870 N N . ILE B 1 112 ? -1.384 2.512 -2.4 1 98.12 112 ILE B N 1
ATOM 1871 C CA . ILE B 1 112 ? -0.462 3.562 -1.978 1 98.12 112 ILE B CA 1
ATOM 1872 C C . ILE B 1 112 ? -1.198 4.898 -1.911 1 98.12 112 ILE B C 1
ATOM 1874 O O . ILE B 1 112 ? -1.126 5.605 -0.903 1 98.12 112 ILE B O 1
ATOM 1878 N N . SER B 1 113 ? -1.905 5.199 -2.922 1 98.56 113 SER B N 1
ATOM 1879 C CA . SER B 1 113 ? -2.574 6.496 -3.014 1 98.56 113 SER B CA 1
ATOM 1880 C C . SER B 1 113 ? -3.633 6.648 -1.925 1 98.56 113 SER B C 1
ATOM 1882 O O . SER B 1 113 ? -3.738 7.703 -1.299 1 98.56 113 SER B O 1
ATOM 1884 N N . THR B 1 114 ? -4.375 5.621 -1.723 1 98.62 114 THR B N 1
ATOM 1885 C CA . THR B 1 114 ? -5.383 5.648 -0.671 1 98.62 114 THR B CA 1
ATOM 1886 C C . THR B 1 114 ? -4.734 5.781 0.702 1 98.62 114 THR B C 1
ATOM 1888 O O . THR B 1 114 ? -5.223 6.52 1.56 1 98.62 114 THR B O 1
ATOM 1891 N N . SER B 1 115 ? -3.656 5.152 0.913 1 98.62 115 SER B N 1
ATOM 1892 C CA . SER B 1 115 ? -2.936 5.242 2.178 1 98.62 115 SER B CA 1
ATOM 1893 C C . SER B 1 115 ? -2.336 6.629 2.375 1 98.62 115 SER B C 1
ATOM 1895 O O . SER B 1 115 ? -2.379 7.18 3.479 1 98.62 115 SER B O 1
ATOM 1897 N N . LEU B 1 116 ? -1.771 7.141 1.344 1 98.56 116 LEU B N 1
ATOM 1898 C CA . LEU B 1 116 ? -1.278 8.508 1.398 1 98.56 116 LEU B CA 1
ATOM 1899 C C . LEU B 1 116 ? -2.383 9.469 1.826 1 98.56 116 LEU B C 1
ATOM 1901 O O . LEU B 1 116 ? -2.156 10.359 2.652 1 98.56 116 LEU B O 1
ATOM 1905 N N . LEU B 1 117 ? -3.521 9.312 1.216 1 98.44 117 LEU B N 1
ATOM 1906 C CA . LEU B 1 117 ? -4.672 10.156 1.52 1 98.44 117 LEU B CA 1
ATOM 1907 C C . LEU B 1 117 ? -5.031 10.07 2.998 1 98.44 117 LEU B C 1
ATOM 1909 O O . LEU B 1 117 ? -5.211 11.102 3.658 1 98.44 117 LEU B O 1
ATOM 1913 N N . ILE B 1 118 ? -5.078 8.938 3.525 1 98.19 118 ILE B N 1
ATOM 1914 C CA . ILE B 1 118 ? -5.422 8.719 4.926 1 98.19 118 ILE B CA 1
ATOM 1915 C C . ILE B 1 118 ? -4.359 9.359 5.82 1 98.19 118 ILE B C 1
ATOM 1917 O O . ILE B 1 118 ? -4.688 10.023 6.809 1 98.19 118 ILE B O 1
ATOM 1921 N N . GLY B 1 119 ? -3.117 9.141 5.504 1 97.75 119 GLY B N 1
ATOM 1922 C CA . GLY B 1 119 ? -2.053 9.781 6.262 1 97.75 119 GLY B CA 1
ATOM 1923 C C . GLY B 1 119 ? -2.164 11.297 6.281 1 97.75 119 GLY B C 1
ATOM 1924 O O . GLY B 1 119 ? -2.031 11.914 7.336 1 97.75 119 GLY B O 1
ATOM 1925 N N . TYR B 1 120 ? -2.414 11.836 5.152 1 96.75 120 TYR B N 1
ATOM 1926 C CA . TYR B 1 120 ? -2.572 13.281 5.016 1 96.75 120 TYR B CA 1
ATOM 1927 C C . TYR B 1 120 ? -3.717 13.789 5.887 1 96.75 120 TYR B C 1
ATOM 1929 O O . TYR B 1 120 ? -3.562 14.766 6.617 1 96.75 120 TYR B O 1
ATOM 1937 N N . LEU B 1 121 ? -4.812 13.133 5.801 1 95.75 121 LEU B N 1
ATOM 1938 C CA . LEU B 1 121 ? -6 13.555 6.531 1 95.75 121 LEU B CA 1
ATOM 1939 C C . LEU B 1 121 ? -5.801 13.391 8.039 1 95.75 121 LEU B C 1
ATOM 1941 O O . LEU B 1 121 ? -6.328 14.18 8.828 1 95.75 121 LEU B O 1
ATOM 1945 N N . THR B 1 122 ? -5.023 12.445 8.445 1 94.88 122 THR B N 1
ATOM 1946 C CA . THR B 1 122 ? -4.711 12.258 9.852 1 94.88 122 THR B CA 1
ATOM 1947 C C . THR B 1 122 ? -3.943 13.453 10.406 1 94.88 122 THR B C 1
ATOM 1949 O O . THR B 1 122 ? -4.238 13.938 11.5 1 94.88 122 THR B O 1
ATOM 1952 N N . CYS B 1 123 ? -2.996 13.852 9.648 1 92 123 CYS B N 1
ATOM 1953 C CA . CYS B 1 123 ? -2.264 15.047 10.047 1 92 123 CYS B CA 1
ATOM 1954 C C . CYS B 1 123 ? -3.174 16.266 10.047 1 92 123 CYS B C 1
ATOM 1956 O O . CYS B 1 123 ? -3.117 17.094 10.961 1 92 123 CYS B O 1
ATOM 1958 N N . PHE B 1 124 ? -4.004 16.375 9.047 1 89.12 124 PHE B N 1
ATOM 1959 C CA . PHE B 1 124 ? -4.914 17.5 8.914 1 89.12 124 PHE B CA 1
ATOM 1960 C C . PHE B 1 124 ? -5.797 17.641 10.148 1 89.12 124 PHE B C 1
ATOM 1962 O O . PHE B 1 124 ? -5.988 18.734 10.664 1 89.12 124 PHE B O 1
ATOM 1969 N N . PHE B 1 125 ? -6.293 16.609 10.617 1 86.88 125 PHE B N 1
ATOM 1970 C CA . PHE B 1 125 ? -7.176 16.625 11.781 1 86.88 125 PHE B CA 1
ATOM 1971 C C . PHE B 1 125 ? -6.395 16.953 13.047 1 86.88 125 PHE B C 1
ATOM 1973 O O . PHE B 1 125 ? -6.926 17.594 13.953 1 86.88 125 PHE B O 1
ATOM 1980 N N . ARG B 1 126 ? -5.211 16.703 13.102 1 81.62 126 ARG B N 1
ATOM 1981 C CA . ARG B 1 126 ? -4.418 16.938 14.305 1 81.62 126 ARG B CA 1
ATOM 1982 C C . ARG B 1 126 ? -3.902 18.375 14.344 1 81.62 126 ARG B C 1
ATOM 1984 O O . ARG B 1 126 ? -3.807 18.969 15.414 1 81.62 126 ARG B O 1
ATOM 1991 N N . LEU B 1 127 ? -3.658 18.891 13.227 1 78.06 127 LEU B N 1
ATOM 1992 C CA . LEU B 1 127 ? -3.059 20.219 13.188 1 78.06 127 LEU B CA 1
ATOM 1993 C C . LEU B 1 127 ? -4.102 21.266 12.844 1 78.06 127 LEU B C 1
ATOM 1995 O O . LEU B 1 127 ? -4.094 22.359 13.422 1 78.06 127 LEU B O 1
ATOM 1999 N N . CYS B 1 128 ? -4.812 20.953 11.867 1 64.69 128 CYS B N 1
ATOM 2000 C CA . CYS B 1 128 ? -5.789 21.953 11.477 1 64.69 128 CYS B CA 1
ATOM 2001 C C . CYS B 1 128 ? -6.926 22.031 12.484 1 64.69 128 CYS B C 1
ATOM 2003 O O . CYS B 1 128 ? -7.48 23.109 12.727 1 64.69 128 CYS B O 1
ATOM 2005 N N . LYS B 1 129 ? -7.402 21.047 12.93 1 63.34 129 LYS B N 1
ATOM 2006 C CA . LYS B 1 129 ? -8.461 21.172 13.922 1 63.34 129 LYS B CA 1
ATOM 2007 C C . LYS B 1 129 ? -7.941 21.812 15.203 1 63.34 129 LYS B C 1
ATOM 2009 O O . LYS B 1 129 ? -8.727 22.203 16.078 1 63.34 129 LYS B O 1
ATOM 2014 N N . ARG B 1 130 ? -6.75 21.922 15.375 1 53.31 130 ARG B N 1
ATOM 2015 C CA . ARG B 1 130 ? -6.262 22.625 16.562 1 53.31 130 ARG B CA 1
ATOM 2016 C C . ARG B 1 130 ? -6.445 24.141 16.406 1 53.31 130 ARG B C 1
ATOM 2018 O O . ARG B 1 130 ? -6.301 24.891 17.375 1 53.31 130 ARG B O 1
ATOM 2025 N N . TYR B 1 131 ? -6.898 24.609 15.289 1 44.81 131 TYR B N 1
ATOM 2026 C CA . TYR B 1 131 ? -7.258 26.016 15.242 1 44.81 131 TYR B CA 1
ATOM 2027 C C . TYR B 1 131 ? -8.672 26.203 14.703 1 44.81 131 TYR B C 1
ATOM 2029 O O . TYR B 1 131 ? -9.102 25.484 13.805 1 44.81 131 TYR B O 1
#

Foldseek 3Di:
DVLLVVLLVLLVVLLVLLVLLVVLVVVLVVPPDDPSSVVSVVSSLVSLVVSLVSLVVSCVSQVVVVDDLSNVLSVLLNVLSVLLNVLVVVCVVPVDCVSVVSNVVSSVSNSVSSVVNNVVSVVCCVPVVVD/DVLLVVLLVLLVVLLVLLVLLVVLVVVLVVPPDDPSSVVSVVVSLVSLVVSLVSLVVSCVSQVVVVDDLSNVLSVLLNVLSVLLNVLVVVCVVPVDCVSVVSNVVSSVSNSVSSVVNNVVSVVCCVPVVVD

Organism: Acidianus infernus (NCBI:txid12915)

Secondary structure (DSSP, 8-state):
-HHHHHHHHHHHHHHHHHHHHHHHHHHHHH--SSHHHHHHHHHHHHHHHHHHHHHHHHHHHHHHH--HHHHHHHHHHHHHHHHHHHHHHHHHHH--HHHHHHHHHHHHHHHHHHHHHHHHHHHHHHHTTT-/-HHHHHHHHHHHHHHHHHHHHHHHHHHHHH--SSHHHHHHHHHHHHHHHHHHHHHHHHHHHHHHH--HHHHHHHHHHHHHHHHHHHHHHHHHHH--HHHHHHHHHHHHHHHHHHHHHHHHHHHHHHHTTT-

Sequence (262 aa):
MNTINTLFKYSFVDLIALISTFSLGFAKSFINFGILAESLLYLHISLALISFLLAIVLLKLSFSTGLEFPKIASMVSFSSIVLAGSSGITFLLTNNNLFSHIMLGAFEVALISTSLLIGYLTCFFRLCKRYMNTINTLFKYSFVDLIALISTFSLGFAKSFINFGILAESLLYLHISLALISFLLAIVLLKLSFSTGLEFPKIASMVSFSSIVLAGSSGITFLLTNNNLFSHIMLGAFEVALISTSLLIGYLTCFFRLCKRY

pLDDT: mean 93.42, std 8.5, range [44.44, 98.81]

Radius of gyration: 18.86 Å; Cα contacts (8 Å, |Δi|>4): 321; chains: 2; bounding box: 37×55×42 Å

Solvent-accessible surface area (backbone atoms only — not comparable to full-atom values): 12652 Å² total; per-residue (Å²): 109,69,56,55,53,50,41,50,53,52,47,51,52,37,50,54,34,48,53,50,22,48,52,33,48,55,54,30,74,76,37,83,65,62,72,64,24,52,52,33,49,53,51,21,52,51,32,45,50,52,37,49,54,45,31,54,53,42,35,57,40,24,61,71,62,73,45,65,66,47,34,51,29,29,49,51,20,36,54,20,44,52,49,17,52,55,22,46,52,49,20,74,75,63,71,42,64,68,29,53,51,49,18,52,53,22,44,49,50,19,50,38,26,47,25,20,39,50,18,22,50,53,37,42,56,62,57,50,65,72,103,110,69,58,55,53,49,42,50,56,52,46,51,53,36,50,52,34,48,53,51,23,49,52,32,48,54,53,32,73,74,36,82,64,61,70,65,25,51,52,32,48,52,52,22,53,51,35,45,50,51,36,50,54,45,32,53,52,43,35,56,42,25,61,70,63,74,46,64,65,49,33,51,29,31,48,52,20,36,54,20,44,51,49,16,51,54,24,46,54,48,21,72,75,65,70,42,64,68,28,52,52,49,17,50,53,22,43,50,50,21,51,39,26,48,24,21,40,51,18,22,51,53,36,42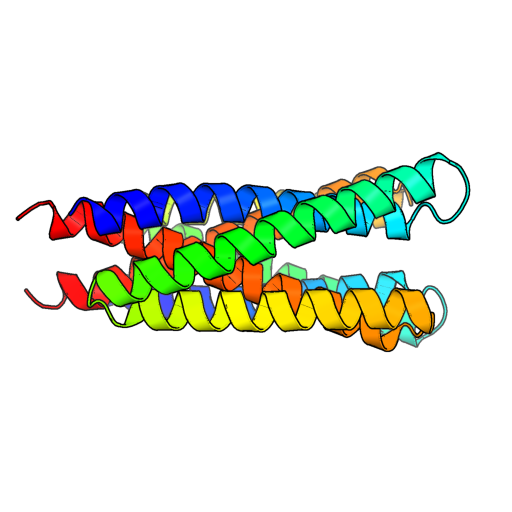,56,63,56,50,64,72,102